Protein AF-A0A9W6KLF6-F1 (afdb_monomer_lite)

Radius of gyration: 20.5 Å; chains: 1; bounding box: 53×33×62 Å

Sequence (244 aa):
MRILLMVYGVYAAAAALLLLHVGGVVAVAGTCGTVAAACCFWTGRRTTIAVHAAMIPAQFVFSIPSDVPLVGLALSAAIVVAARPAFPRLRPRIRKLVVTAHVGLSVGWLGLATAMTVLAATALVTSDASLRPPVYRMMHVFDLVVVVPSVVLALLTGVVLALCTPWGLVRHWWVLTKFVLSLAIPAVAGFQHLWISALIERAAEAPGELGVRLLVCFVAYDVTLWTATALSVFKPGGRTPWAR

Structure (mmCIF, N/CA/C/O backbone):
data_AF-A0A9W6KLF6-F1
#
_entry.id   AF-A0A9W6KLF6-F1
#
loop_
_atom_site.group_PDB
_atom_site.id
_atom_site.type_symbol
_atom_site.label_atom_id
_atom_site.label_alt_id
_atom_site.label_comp_id
_atom_site.label_asym_id
_atom_site.label_entity_id
_atom_site.label_seq_id
_atom_site.pdbx_PDB_ins_code
_atom_site.Cartn_x
_atom_site.Cartn_y
_atom_site.Cartn_z
_atom_site.occupancy
_atom_site.B_iso_or_equiv
_atom_site.auth_seq_id
_atom_site.auth_comp_id
_atom_site.auth_asym_id
_atom_site.auth_atom_id
_atom_site.pdbx_PDB_model_num
ATOM 1 N N . MET A 1 1 ? 5.106 -13.629 29.925 1.00 37.72 1 MET A N 1
ATOM 2 C CA . MET A 1 1 ? 6.561 -13.694 30.186 1.00 37.72 1 MET A CA 1
ATOM 3 C C . MET A 1 1 ? 7.299 -14.575 29.172 1.00 37.72 1 MET A C 1
ATOM 5 O O . MET A 1 1 ? 8.132 -14.039 28.463 1.00 37.72 1 MET A O 1
ATOM 9 N N . ARG A 1 2 ? 6.944 -15.862 28.992 1.00 31.16 2 ARG A N 1
ATOM 10 C CA . ARG A 1 2 ? 7.594 -16.764 28.004 1.00 31.16 2 ARG A CA 1
ATOM 11 C C . ARG A 1 2 ? 7.557 -16.291 26.537 1.00 31.16 2 ARG A C 1
ATOM 13 O O . ARG A 1 2 ? 8.572 -16.363 25.865 1.00 31.16 2 ARG A O 1
ATOM 20 N N . ILE A 1 3 ? 6.427 -15.756 26.064 1.00 35.84 3 ILE A N 1
ATOM 21 C CA . ILE A 1 3 ? 6.293 -15.254 24.677 1.00 35.84 3 ILE A CA 1
ATOM 22 C C . ILE A 1 3 ? 7.153 -14.003 24.445 1.00 35.84 3 ILE A C 1
ATOM 24 O O . ILE A 1 3 ? 7.789 -13.879 23.409 1.00 35.84 3 ILE A O 1
ATOM 28 N N . LEU A 1 4 ? 7.225 -13.103 25.432 1.00 37.56 4 LEU A N 1
ATOM 29 C CA . LEU A 1 4 ? 8.074 -11.910 25.365 1.00 37.56 4 LEU A CA 1
ATOM 30 C C . LEU A 1 4 ? 9.555 -12.303 25.338 1.00 37.56 4 LEU A C 1
ATOM 32 O O . LEU A 1 4 ? 10.290 -11.787 24.513 1.00 37.56 4 LEU A O 1
ATOM 36 N N . LEU A 1 5 ? 9.977 -13.269 26.157 1.00 40.56 5 LEU A N 1
ATOM 37 C CA . LEU A 1 5 ? 11.350 -13.784 26.138 1.00 40.56 5 LEU A CA 1
ATOM 38 C C . LEU A 1 5 ? 11.717 -14.447 24.801 1.00 40.56 5 LEU A C 1
ATOM 40 O O . LEU A 1 5 ? 12.826 -14.249 24.322 1.00 40.56 5 LEU A O 1
ATOM 44 N N . MET A 1 6 ? 10.788 -15.170 24.164 1.00 40.91 6 MET A N 1
ATOM 45 C CA . MET A 1 6 ? 10.996 -15.695 22.808 1.00 40.91 6 MET A CA 1
ATOM 46 C C . MET A 1 6 ? 11.115 -14.573 21.772 1.00 40.91 6 MET A C 1
ATOM 48 O O . MET A 1 6 ? 12.027 -14.591 20.957 1.00 40.91 6 MET A O 1
ATOM 52 N N . VAL A 1 7 ? 10.231 -13.577 21.820 1.00 43.97 7 VAL A N 1
ATOM 53 C CA . VAL A 1 7 ? 10.213 -12.458 20.866 1.00 43.97 7 VAL A CA 1
ATOM 54 C C . VAL A 1 7 ? 11.453 -11.574 21.013 1.00 43.97 7 VAL A C 1
ATOM 56 O O . VAL A 1 7 ? 12.120 -11.294 20.022 1.00 43.97 7 VAL A O 1
ATOM 59 N N . TYR A 1 8 ? 11.817 -11.184 22.235 1.00 48.12 8 TYR A N 1
ATOM 60 C CA . TYR A 1 8 ? 13.044 -10.429 22.499 1.00 48.12 8 TYR A CA 1
ATOM 61 C C . TYR A 1 8 ? 14.298 -11.264 22.251 1.00 48.12 8 TYR A C 1
ATOM 63 O O . TYR A 1 8 ? 15.293 -10.710 21.806 1.00 48.12 8 TYR A O 1
ATOM 71 N N . GLY A 1 9 ? 14.244 -12.584 22.449 1.00 45.16 9 GLY A N 1
ATOM 72 C CA . GLY A 1 9 ? 15.304 -13.502 22.037 1.00 45.16 9 GLY A CA 1
ATOM 73 C C . GLY A 1 9 ? 15.506 -13.516 20.520 1.00 45.16 9 GLY A C 1
ATOM 74 O O . GLY A 1 9 ? 16.641 -13.485 20.062 1.00 45.16 9 GLY A O 1
ATOM 75 N N . VAL A 1 10 ? 14.424 -13.470 19.736 1.00 48.28 10 VAL A N 1
ATOM 76 C CA . VAL A 1 10 ? 14.485 -13.376 18.266 1.00 48.28 10 VAL A CA 1
ATOM 77 C C . VAL A 1 10 ? 14.984 -12.003 17.812 1.00 48.28 10 VAL A C 1
ATOM 79 O O . VAL A 1 10 ? 15.822 -11.939 16.920 1.00 48.28 10 VAL A O 1
ATOM 82 N N . TYR A 1 11 ? 14.547 -10.908 18.442 1.00 45.06 11 TYR A N 1
ATOM 83 C CA . TYR A 1 11 ? 15.072 -9.567 18.148 1.00 45.06 11 TYR A CA 1
ATOM 84 C C . TYR A 1 11 ? 16.539 -9.408 18.553 1.00 45.06 11 TYR A C 1
ATOM 86 O O . TYR A 1 11 ? 17.298 -8.789 17.816 1.00 45.06 11 TYR A O 1
ATOM 94 N N . ALA A 1 12 ? 16.953 -9.981 19.684 1.00 46.34 12 ALA A N 1
ATOM 95 C CA . ALA A 1 12 ? 18.343 -9.991 20.124 1.00 46.34 12 ALA A CA 1
ATOM 96 C C . ALA A 1 12 ? 19.209 -10.866 19.213 1.00 46.34 12 ALA A C 1
ATOM 98 O O . ALA A 1 12 ? 20.310 -10.458 18.872 1.00 46.34 12 ALA A O 1
ATOM 99 N N . ALA A 1 13 ? 18.705 -12.014 18.748 1.00 46.28 13 ALA A N 1
ATOM 100 C CA . ALA A 1 13 ? 19.393 -12.853 17.770 1.00 46.28 13 ALA A CA 1
ATOM 101 C C . ALA A 1 13 ? 19.504 -12.163 16.401 1.00 46.28 13 ALA A C 1
ATOM 103 O O . ALA A 1 13 ? 20.571 -12.178 15.797 1.00 46.28 13 ALA A O 1
ATOM 104 N N . ALA A 1 14 ? 18.440 -11.503 15.934 1.00 46.72 14 ALA A N 1
ATOM 105 C CA . ALA A 1 14 ? 18.445 -10.741 14.688 1.00 46.72 14 ALA A CA 1
ATOM 106 C C . ALA A 1 14 ? 19.369 -9.515 14.770 1.00 46.72 14 ALA A C 1
ATOM 108 O O . ALA A 1 14 ? 20.130 -9.272 13.842 1.00 46.72 14 ALA A O 1
ATOM 109 N N . ALA A 1 15 ? 19.364 -8.784 15.890 1.00 44.91 15 ALA A N 1
ATOM 110 C CA . ALA A 1 15 ? 20.280 -7.672 16.141 1.00 44.91 15 ALA A CA 1
ATOM 111 C C . ALA A 1 15 ? 21.732 -8.146 16.306 1.00 44.91 15 ALA A C 1
ATOM 113 O O . ALA A 1 15 ? 22.636 -7.503 15.788 1.00 44.91 15 ALA A O 1
ATOM 114 N N . ALA A 1 16 ? 21.966 -9.288 16.961 1.00 45.50 16 ALA A N 1
ATOM 115 C CA . ALA A 1 16 ? 23.282 -9.912 17.062 1.00 45.50 16 ALA A CA 1
ATOM 116 C C . ALA A 1 16 ? 23.809 -10.338 15.686 1.00 45.50 16 ALA A C 1
ATOM 118 O O . ALA A 1 16 ? 24.966 -10.076 15.384 1.00 45.50 16 ALA A O 1
ATOM 119 N N . LEU A 1 17 ? 22.964 -10.918 14.828 1.00 48.09 17 LEU A N 1
ATOM 120 C CA . LEU A 1 17 ? 23.303 -11.257 13.439 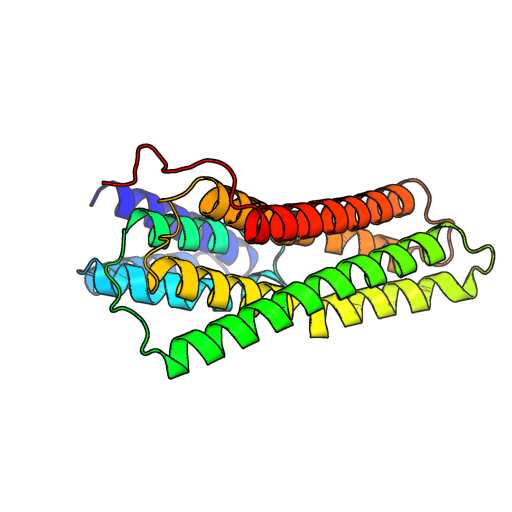1.00 48.09 17 LEU A CA 1
ATOM 121 C C . LEU A 1 17 ? 23.586 -10.008 12.589 1.00 48.09 17 LEU A C 1
ATOM 123 O O . LEU A 1 17 ? 24.539 -10.006 11.815 1.00 48.09 17 LEU A O 1
ATOM 127 N N . LEU A 1 18 ? 22.813 -8.934 12.779 1.00 44.62 18 LEU A N 1
ATOM 128 C CA . LEU A 1 18 ? 23.021 -7.643 12.114 1.00 44.62 18 LEU A CA 1
ATOM 129 C C . LEU A 1 18 ? 24.346 -6.989 12.540 1.00 44.62 18 LEU A C 1
ATOM 131 O O . LEU A 1 18 ? 25.071 -6.436 11.719 1.00 44.62 18 LEU A O 1
ATOM 135 N N . LEU A 1 19 ? 24.682 -7.079 13.829 1.00 43.31 19 LEU A N 1
ATOM 136 C CA . LEU A 1 19 ? 25.913 -6.532 14.397 1.00 43.31 19 LEU A CA 1
ATOM 137 C C . LEU A 1 19 ? 27.135 -7.377 14.038 1.00 43.31 19 LEU A C 1
ATOM 139 O O . LEU A 1 19 ? 28.183 -6.807 13.764 1.00 43.31 19 LEU A O 1
ATOM 143 N N . LEU A 1 20 ? 26.999 -8.702 13.924 1.00 48.62 20 LEU A N 1
ATOM 144 C CA . LEU A 1 20 ? 28.045 -9.580 13.385 1.00 48.62 20 LEU A CA 1
ATOM 145 C C . LEU A 1 20 ? 28.431 -9.221 11.938 1.00 48.62 20 LEU A C 1
ATOM 147 O O . LEU A 1 20 ? 29.556 -9.497 11.535 1.00 48.62 20 LEU A O 1
ATOM 151 N N . HIS A 1 21 ? 27.532 -8.583 11.180 1.00 50.19 21 HIS A N 1
ATOM 152 C CA . HIS A 1 21 ? 27.798 -8.097 9.823 1.00 50.19 21 HIS A CA 1
ATOM 153 C C . HIS A 1 21 ? 28.507 -6.728 9.775 1.00 50.19 21 HIS A C 1
ATOM 155 O O . HIS A 1 21 ? 29.074 -6.386 8.741 1.00 50.19 21 HIS A O 1
ATOM 161 N N . VAL A 1 22 ? 28.491 -5.940 10.864 1.00 51.09 22 VAL A N 1
ATOM 162 C CA . VAL A 1 22 ? 28.925 -4.522 10.858 1.00 51.09 22 VAL A CA 1
ATOM 163 C C . VAL A 1 22 ? 29.993 -4.188 11.919 1.00 51.09 22 VAL A C 1
ATOM 165 O O . VAL A 1 22 ? 30.711 -3.202 11.772 1.00 51.09 22 VAL A O 1
ATOM 168 N N . GLY A 1 23 ? 30.186 -4.990 12.971 1.00 40.97 23 GLY A N 1
ATOM 169 C CA . GLY A 1 23 ? 31.177 -4.692 14.011 1.00 40.97 23 GLY A CA 1
ATOM 170 C C . GLY A 1 23 ? 31.386 -5.828 15.012 1.00 40.97 23 GLY A C 1
ATOM 171 O O . GLY A 1 23 ? 30.436 -6.415 15.518 1.00 40.97 23 GLY A O 1
ATOM 172 N N . GLY A 1 24 ? 32.656 -6.131 15.297 1.00 41.41 24 GLY A N 1
ATOM 173 C CA . GLY A 1 24 ? 33.105 -7.309 16.044 1.00 41.41 24 GLY A CA 1
ATOM 174 C C . GLY A 1 24 ? 32.393 -7.604 17.374 1.00 41.41 24 GLY A C 1
ATOM 175 O O . GLY A 1 24 ? 31.826 -6.734 18.032 1.00 41.41 24 GLY A O 1
ATOM 176 N N . VAL A 1 25 ? 32.509 -8.875 17.776 1.00 41.25 25 VAL A N 1
ATOM 177 C CA . VAL A 1 25 ? 31.854 -9.624 18.877 1.00 41.25 25 VAL A CA 1
ATOM 178 C C . VAL A 1 25 ? 31.627 -8.857 20.200 1.00 41.25 25 VAL A C 1
ATOM 180 O O . VAL A 1 25 ? 30.692 -9.162 20.937 1.00 41.25 25 VAL A O 1
ATOM 183 N N . VAL A 1 26 ? 32.406 -7.813 20.491 1.00 42.19 26 VAL A N 1
ATOM 184 C CA . VAL A 1 26 ? 32.272 -6.962 21.688 1.00 42.19 26 VAL A CA 1
ATOM 185 C C . VAL A 1 26 ? 31.031 -6.044 21.635 1.00 42.19 26 VAL A C 1
ATOM 187 O O . VAL A 1 26 ? 30.418 -5.782 22.671 1.00 42.19 26 VAL A O 1
ATOM 190 N N . ALA A 1 27 ? 30.574 -5.625 20.446 1.00 39.66 27 ALA A N 1
ATOM 191 C CA . ALA A 1 27 ? 29.363 -4.805 20.276 1.00 39.66 27 ALA A CA 1
ATOM 192 C C . ALA A 1 27 ? 28.055 -5.598 20.498 1.00 39.66 27 ALA A C 1
ATOM 194 O O . ALA A 1 27 ? 27.035 -5.037 20.911 1.00 39.66 27 ALA A O 1
ATOM 195 N N . VAL A 1 28 ? 28.096 -6.917 20.280 1.00 39.75 28 VAL A N 1
ATOM 196 C CA . VAL A 1 28 ? 26.959 -7.843 20.430 1.00 39.75 28 VAL A CA 1
ATOM 197 C C . VAL A 1 28 ? 26.626 -8.090 21.906 1.00 39.75 28 VAL A C 1
ATOM 199 O O . VAL A 1 28 ? 25.455 -8.104 22.287 1.00 39.75 28 VAL A O 1
ATOM 202 N N . ALA A 1 29 ? 27.641 -8.211 22.767 1.00 41.09 29 ALA A N 1
ATOM 203 C CA . ALA A 1 29 ? 27.443 -8.382 24.208 1.00 41.09 29 ALA A CA 1
ATOM 204 C C . ALA A 1 29 ? 26.862 -7.114 24.871 1.00 41.09 29 ALA A C 1
ATOM 206 O O . ALA A 1 29 ? 25.983 -7.208 25.730 1.00 41.09 29 ALA A O 1
ATOM 207 N N . GLY A 1 30 ? 27.282 -5.924 24.420 1.00 37.88 30 GLY A N 1
ATOM 208 C CA . GLY A 1 30 ? 26.774 -4.638 24.917 1.00 37.88 30 GLY A CA 1
ATOM 209 C C . GLY A 1 30 ? 25.332 -4.328 24.489 1.00 37.88 30 GLY A C 1
ATOM 210 O O . GLY A 1 30 ? 24.548 -3.786 25.268 1.00 37.88 30 GLY A O 1
ATOM 211 N N . THR A 1 31 ? 24.935 -4.721 23.279 1.00 46.59 31 THR A N 1
ATOM 212 C CA . THR A 1 31 ? 23.563 -4.534 22.767 1.00 46.59 31 THR A CA 1
ATOM 213 C C . THR A 1 31 ? 22.584 -5.571 23.312 1.00 46.59 31 THR A C 1
ATOM 215 O O . THR A 1 31 ? 21.474 -5.214 23.700 1.00 46.59 31 THR A O 1
ATOM 218 N N . CYS A 1 32 ? 22.999 -6.832 23.472 1.00 40.06 32 CYS A N 1
ATOM 219 C CA . CYS A 1 32 ? 22.193 -7.830 24.184 1.00 40.06 32 CYS A CA 1
ATOM 220 C C . CYS A 1 32 ? 22.009 -7.453 25.665 1.00 40.06 32 CYS A C 1
ATOM 222 O O . CYS A 1 32 ? 20.908 -7.589 26.198 1.00 40.06 32 CYS A O 1
ATOM 224 N N . GLY A 1 33 ? 23.049 -6.907 26.308 1.00 42.53 33 GLY A N 1
ATOM 225 C CA . GLY A 1 33 ? 22.987 -6.392 27.679 1.00 42.53 33 GLY A CA 1
ATOM 226 C C . GLY A 1 33 ? 22.072 -5.173 27.837 1.00 42.53 33 GLY A C 1
ATOM 227 O O . GLY A 1 33 ? 21.284 -5.120 28.778 1.00 42.53 33 GLY A O 1
ATOM 228 N N . THR A 1 34 ? 22.102 -4.222 26.898 1.00 45.75 34 THR A N 1
ATOM 229 C CA . THR A 1 34 ? 21.233 -3.027 26.932 1.00 45.75 34 THR A CA 1
ATOM 230 C C . THR A 1 34 ? 19.782 -3.332 26.560 1.00 45.75 34 THR A C 1
ATOM 232 O O . THR A 1 34 ? 18.884 -2.763 27.173 1.00 45.75 34 THR A O 1
ATOM 235 N N . VAL A 1 35 ? 19.513 -4.276 25.649 1.00 48.03 35 VAL A N 1
ATOM 236 C CA . VAL A 1 35 ? 18.147 -4.747 25.348 1.00 48.03 35 VAL A CA 1
ATOM 237 C C . VAL A 1 35 ? 17.575 -5.563 26.513 1.00 48.03 35 VAL A C 1
ATOM 239 O O . VAL A 1 35 ? 16.419 -5.357 26.882 1.00 48.03 35 VAL A O 1
ATOM 242 N N . ALA A 1 36 ? 18.372 -6.428 27.153 1.00 42.53 36 ALA A N 1
ATOM 243 C CA . ALA A 1 36 ? 17.958 -7.164 28.352 1.00 42.53 36 ALA A CA 1
ATOM 244 C C . ALA A 1 36 ? 17.727 -6.233 29.559 1.00 42.53 36 ALA A C 1
ATOM 246 O O . ALA A 1 36 ? 16.743 -6.399 30.280 1.00 42.53 36 ALA A O 1
ATOM 247 N N . ALA A 1 37 ? 18.562 -5.203 29.738 1.00 44.34 37 ALA A N 1
ATOM 248 C CA . ALA A 1 37 ? 18.369 -4.175 30.762 1.00 44.34 37 ALA A CA 1
ATOM 249 C C . ALA A 1 37 ? 17.170 -3.252 30.456 1.00 44.34 37 ALA A C 1
ATOM 251 O O . ALA A 1 37 ? 16.425 -2.889 31.365 1.00 44.34 37 ALA A O 1
ATOM 252 N N . ALA A 1 38 ? 16.911 -2.927 29.184 1.00 48.47 38 ALA A N 1
ATOM 253 C CA . ALA A 1 38 ? 15.730 -2.168 28.763 1.00 48.47 38 ALA A CA 1
ATOM 254 C C . ALA A 1 38 ? 14.427 -2.975 28.922 1.00 48.47 38 ALA A C 1
ATOM 256 O O . ALA A 1 38 ? 13.386 -2.400 29.251 1.00 48.47 38 ALA A O 1
ATOM 257 N N . CYS A 1 39 ? 14.478 -4.306 28.777 1.00 47.19 39 CYS A N 1
ATOM 258 C CA . CYS A 1 39 ? 13.348 -5.194 29.071 1.00 47.19 39 CYS A CA 1
ATOM 259 C C . CYS A 1 39 ? 12.903 -5.107 30.542 1.00 47.19 39 CYS A C 1
ATOM 261 O O . CYS A 1 39 ? 11.709 -5.238 30.815 1.00 47.19 39 CYS A O 1
ATOM 263 N N . CYS A 1 40 ? 13.814 -4.815 31.479 1.00 44.12 40 CYS A N 1
ATOM 264 C CA . CYS A 1 40 ? 13.475 -4.593 32.890 1.00 44.12 40 CYS A CA 1
ATOM 265 C C . CYS A 1 40 ? 12.690 -3.288 33.137 1.00 44.12 40 CYS A C 1
ATOM 267 O O . CYS A 1 40 ? 11.960 -3.206 34.121 1.00 44.12 40 CYS A O 1
ATOM 269 N N . PHE A 1 41 ? 12.760 -2.302 32.233 1.00 44.88 41 PHE A N 1
ATOM 270 C CA . PHE A 1 41 ? 11.970 -1.059 32.304 1.00 44.88 41 PHE A CA 1
ATOM 271 C C . PHE A 1 41 ? 10.599 -1.156 31.614 1.00 44.88 41 PHE A C 1
ATOM 273 O O . PHE A 1 41 ? 9.755 -0.273 31.760 1.00 44.88 41 PHE A O 1
ATOM 280 N N . TRP A 1 42 ? 10.348 -2.229 30.863 1.00 50.09 42 TRP A N 1
ATOM 281 C CA . TRP A 1 42 ? 9.152 -2.403 30.034 1.00 50.09 42 TRP A CA 1
ATOM 282 C C . TRP A 1 42 ? 8.102 -3.303 30.677 1.00 50.09 42 TRP A C 1
ATOM 284 O O . TRP A 1 42 ? 7.538 -4.223 30.085 1.00 50.09 42 TRP A O 1
ATOM 294 N N . THR A 1 43 ? 7.795 -3.012 31.930 1.00 46.38 43 THR A N 1
ATOM 295 C CA . THR A 1 43 ? 6.805 -3.739 32.718 1.00 46.38 43 THR A CA 1
ATOM 296 C C . THR A 1 43 ? 5.418 -3.115 32.530 1.00 46.38 43 THR A C 1
ATOM 298 O O . THR A 1 43 ? 4.832 -2.535 33.437 1.00 46.38 43 THR A O 1
ATOM 301 N N . GLY A 1 44 ? 4.848 -3.210 31.320 1.00 56.97 44 GLY A N 1
ATOM 302 C CA . GLY A 1 44 ? 3.487 -2.717 31.089 1.00 56.97 44 GLY A CA 1
ATOM 303 C C . GLY A 1 44 ? 2.898 -2.996 29.707 1.00 56.97 44 GLY A C 1
ATOM 304 O O . GLY A 1 44 ? 3.433 -2.593 28.684 1.00 56.97 44 GLY A O 1
ATOM 305 N N . ARG A 1 45 ? 1.694 -3.586 29.659 1.00 62.09 45 ARG A N 1
ATOM 306 C CA . ARG A 1 45 ? 0.946 -3.805 28.401 1.00 62.09 45 ARG A CA 1
ATOM 307 C C . ARG A 1 45 ? 0.801 -2.519 27.572 1.00 62.09 45 ARG A C 1
ATOM 309 O O . ARG A 1 45 ? 0.861 -2.568 26.349 1.00 62.09 45 ARG A O 1
ATOM 316 N N . ARG A 1 46 ? 0.615 -1.368 28.231 1.00 58.34 46 ARG A N 1
ATOM 317 C CA . ARG A 1 46 ? 0.465 -0.055 27.578 1.00 58.34 46 ARG A CA 1
ATOM 318 C C . ARG A 1 46 ? 1.769 0.466 26.969 1.00 58.34 46 ARG A C 1
ATOM 320 O O . ARG A 1 46 ? 1.718 1.003 25.869 1.00 58.34 46 ARG A O 1
ATOM 327 N N . THR A 1 47 ? 2.906 0.290 27.641 1.00 57.53 47 THR A N 1
ATOM 328 C CA . THR A 1 47 ? 4.218 0.717 27.132 1.00 57.53 47 THR A CA 1
ATOM 329 C C . THR A 1 47 ? 4.652 -0.153 25.953 1.00 57.53 47 THR A C 1
ATOM 331 O O . THR A 1 47 ? 5.074 0.392 24.938 1.00 57.53 47 THR A O 1
ATOM 334 N N . THR A 1 48 ? 4.395 -1.467 26.001 1.00 64.88 48 THR A N 1
ATOM 335 C CA . THR A 1 48 ? 4.606 -2.371 24.856 1.00 64.88 48 THR A CA 1
ATOM 336 C C . THR A 1 48 ? 3.798 -1.958 23.627 1.00 64.88 48 THR A C 1
ATOM 338 O O . THR A 1 48 ? 4.341 -1.861 22.529 1.00 64.88 48 THR A O 1
ATOM 341 N N . ILE A 1 49 ? 2.503 -1.671 23.801 1.00 63.50 49 ILE A N 1
ATOM 342 C CA . ILE A 1 49 ? 1.640 -1.207 22.703 1.00 63.50 49 ILE A CA 1
ATOM 343 C C . ILE A 1 49 ? 2.152 0.116 22.133 1.00 63.50 49 ILE A C 1
ATOM 345 O O . ILE A 1 49 ? 2.265 0.241 20.918 1.00 63.50 49 ILE A O 1
ATOM 349 N N . ALA A 1 50 ? 2.429 1.096 22.997 1.00 62.59 50 ALA A N 1
ATOM 350 C CA . ALA A 1 50 ? 2.826 2.434 22.574 1.00 62.59 50 ALA A CA 1
ATOM 351 C C . ALA A 1 50 ? 4.119 2.403 21.761 1.00 62.59 50 ALA A C 1
ATOM 353 O O . ALA A 1 50 ? 4.207 3.047 20.718 1.00 62.59 50 ALA A O 1
ATOM 354 N N . VAL A 1 51 ? 5.097 1.613 22.197 1.00 63.53 51 VAL A N 1
ATOM 355 C CA . VAL A 1 51 ? 6.382 1.580 21.516 1.00 63.53 51 VAL A CA 1
ATOM 356 C C . VAL A 1 51 ? 6.313 0.772 20.233 1.00 63.53 51 VAL A C 1
ATOM 358 O O . VAL A 1 51 ? 6.804 1.262 19.229 1.00 63.53 51 VAL A O 1
ATOM 361 N N . HIS A 1 52 ? 5.675 -0.403 20.193 1.00 63.53 52 HIS A N 1
ATOM 362 C CA . HIS A 1 52 ? 5.546 -1.108 18.914 1.00 63.53 52 HIS A CA 1
ATOM 363 C C . HIS A 1 52 ? 4.685 -0.317 17.919 1.00 63.53 52 HIS A C 1
ATOM 365 O O . HIS A 1 52 ? 5.009 -0.290 16.738 1.00 63.53 52 HIS A O 1
ATOM 371 N N . ALA A 1 53 ? 3.665 0.417 18.379 1.00 65.19 53 ALA A N 1
ATOM 372 C CA . ALA A 1 53 ? 2.911 1.335 17.526 1.00 65.19 53 ALA A CA 1
ATOM 373 C C . ALA A 1 53 ? 3.778 2.486 16.979 1.00 65.19 53 ALA A C 1
ATOM 375 O O . ALA A 1 53 ? 3.629 2.852 15.816 1.00 65.19 53 ALA A O 1
ATOM 376 N N . ALA A 1 54 ? 4.695 3.027 17.787 1.00 61.81 54 ALA A N 1
ATOM 377 C CA . ALA A 1 54 ? 5.651 4.056 17.370 1.00 61.81 54 ALA A CA 1
ATOM 378 C C . ALA A 1 54 ? 6.810 3.501 16.521 1.00 61.81 54 ALA A C 1
ATOM 380 O O . ALA A 1 54 ? 7.345 4.204 15.666 1.00 61.81 54 ALA A O 1
ATOM 381 N N . MET A 1 55 ? 7.181 2.235 16.720 1.00 61.56 55 MET A N 1
ATOM 382 C CA . MET A 1 55 ? 8.230 1.558 15.965 1.00 61.56 55 MET A CA 1
ATOM 383 C C . MET A 1 55 ? 7.760 1.132 14.584 1.00 61.56 55 MET A C 1
ATOM 385 O O . MET A 1 55 ? 8.587 1.115 13.694 1.00 61.56 55 MET A O 1
ATOM 389 N N . ILE A 1 56 ? 6.476 0.837 14.367 1.00 60.69 56 ILE A N 1
ATOM 390 C CA . ILE A 1 56 ? 5.937 0.498 13.037 1.00 60.69 56 ILE A CA 1
ATOM 391 C C . ILE A 1 56 ? 6.370 1.522 11.959 1.00 60.69 56 ILE A C 1
ATOM 393 O O . ILE A 1 56 ? 7.012 1.123 10.991 1.00 60.69 56 ILE A O 1
ATOM 397 N N . PRO A 1 57 ? 6.133 2.839 12.104 1.00 53.09 57 PRO A N 1
ATOM 398 C CA . PRO A 1 57 ? 6.574 3.796 11.090 1.00 53.09 57 PRO A CA 1
ATOM 399 C C . PRO A 1 57 ? 8.092 3.982 11.043 1.00 53.09 57 PRO A C 1
ATOM 401 O O . PRO A 1 57 ? 8.647 4.140 9.961 1.00 53.09 57 PRO A O 1
ATOM 404 N N . ALA A 1 58 ? 8.775 3.920 12.189 1.00 55.12 58 ALA A N 1
ATOM 405 C CA . ALA A 1 58 ? 10.229 4.044 12.238 1.00 55.12 58 ALA A CA 1
ATOM 406 C C . ALA A 1 58 ? 10.928 2.856 11.550 1.00 55.12 58 ALA A C 1
ATOM 408 O O . ALA A 1 58 ? 11.838 3.047 10.753 1.00 55.12 58 ALA A O 1
ATOM 409 N N . GLN A 1 59 ? 10.468 1.631 11.803 1.00 60.94 59 GLN A N 1
ATOM 410 C CA . GLN A 1 59 ? 11.003 0.389 11.241 1.00 60.94 59 GLN A CA 1
ATOM 411 C C . GLN A 1 59 ? 10.839 0.329 9.727 1.00 60.94 59 GLN A C 1
ATOM 413 O O . GLN A 1 59 ? 11.705 -0.230 9.069 1.00 60.94 59 GLN A O 1
ATOM 418 N N . PHE A 1 60 ? 9.779 0.927 9.178 1.00 55.53 60 PHE A N 1
ATOM 419 C CA . PHE A 1 60 ? 9.633 1.047 7.731 1.00 55.53 60 PHE A CA 1
ATOM 420 C C . PHE A 1 60 ? 10.675 1.991 7.120 1.00 55.53 60 PHE A C 1
ATOM 422 O O . PHE A 1 60 ? 11.220 1.681 6.073 1.00 55.53 60 PHE A O 1
ATOM 429 N N . VAL A 1 61 ? 11.000 3.112 7.775 1.00 53.88 61 VAL A N 1
ATOM 430 C CA . VAL A 1 61 ? 12.053 4.033 7.300 1.00 53.88 61 VAL A CA 1
ATOM 431 C C . VAL A 1 61 ? 13.438 3.382 7.395 1.00 53.88 61 VAL A C 1
ATOM 433 O O . VAL A 1 61 ? 14.243 3.501 6.475 1.00 53.88 61 VAL A O 1
ATOM 436 N N . PHE A 1 62 ? 13.707 2.650 8.479 1.00 52.09 62 PHE A N 1
ATOM 437 C CA . PHE A 1 62 ? 14.989 1.972 8.695 1.00 52.09 62 PHE A CA 1
ATOM 438 C C . PHE A 1 62 ? 15.166 0.678 7.889 1.00 52.09 62 PHE A C 1
ATOM 440 O O . PHE A 1 62 ? 16.298 0.223 7.766 1.00 52.09 62 PHE A O 1
ATOM 447 N N . SER A 1 63 ? 14.100 0.092 7.331 1.00 54.12 63 SER A N 1
ATOM 448 C CA . SER A 1 63 ? 14.208 -1.101 6.479 1.00 54.12 63 SER A CA 1
ATOM 449 C C . SER A 1 63 ? 14.540 -0.791 5.019 1.00 54.12 63 SER A C 1
ATOM 451 O O . SER A 1 63 ? 14.872 -1.706 4.280 1.00 54.12 63 SER A O 1
ATOM 453 N N . ILE A 1 64 ? 14.430 0.471 4.584 1.00 49.94 64 ILE A N 1
ATOM 454 C CA . ILE A 1 64 ? 14.708 0.888 3.195 1.00 49.94 64 ILE A CA 1
ATOM 455 C C . ILE A 1 64 ? 16.175 0.636 2.800 1.00 49.94 64 ILE A C 1
ATOM 457 O O . ILE A 1 64 ? 16.401 0.191 1.678 1.00 49.94 64 ILE A O 1
ATOM 461 N N . PRO A 1 65 ? 17.177 0.873 3.674 1.00 46.09 65 PRO A N 1
ATOM 462 C CA . PRO A 1 65 ? 18.583 0.639 3.339 1.00 46.09 65 PRO A CA 1
ATOM 463 C C . PRO A 1 65 ? 19.084 -0.776 3.678 1.00 46.09 65 PRO A C 1
ATOM 465 O O . PRO A 1 65 ? 20.279 -1.028 3.543 1.00 46.09 65 PRO A O 1
ATOM 468 N N . SER A 1 66 ? 18.235 -1.671 4.198 1.00 50.91 66 SER A N 1
ATOM 469 C CA . SER A 1 66 ? 18.673 -2.973 4.724 1.00 50.91 66 SER A CA 1
ATOM 470 C C . SER A 1 66 ? 18.082 -4.135 3.929 1.00 50.91 66 SER A C 1
ATOM 472 O O . SER A 1 66 ? 16.872 -4.160 3.724 1.00 50.91 66 SER A 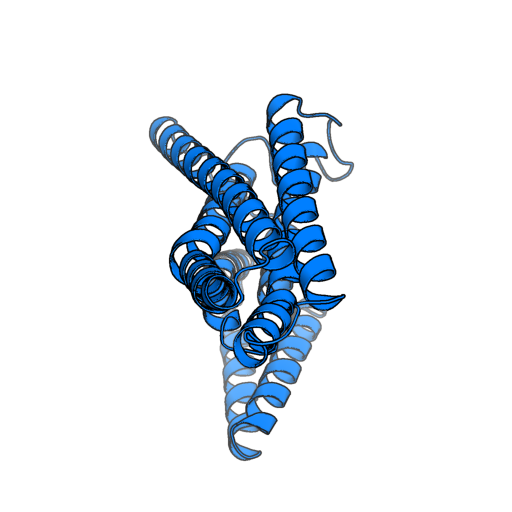O 1
ATOM 474 N N . ASP A 1 67 ? 18.881 -5.168 3.646 1.00 46.75 67 ASP A N 1
ATOM 475 C CA . ASP A 1 67 ? 18.422 -6.428 3.023 1.00 46.75 67 ASP A CA 1
ATOM 476 C C . ASP A 1 67 ? 17.479 -7.257 3.920 1.00 46.75 67 ASP A C 1
ATOM 478 O O . ASP A 1 67 ? 17.082 -8.375 3.584 1.00 46.75 67 ASP A O 1
ATOM 482 N N . VAL A 1 68 ? 17.134 -6.741 5.102 1.00 48.38 68 VAL A N 1
ATOM 483 C CA . VAL A 1 68 ? 16.233 -7.402 6.036 1.00 48.38 68 VAL A CA 1
ATOM 484 C C . VAL A 1 68 ? 14.802 -7.010 5.668 1.00 48.38 68 VAL A C 1
ATOM 486 O O . VAL A 1 68 ? 14.441 -5.838 5.805 1.00 48.38 68 VAL A O 1
ATOM 489 N N . PRO A 1 69 ? 13.949 -7.960 5.235 1.00 50.03 69 PRO A N 1
ATOM 490 C CA . PRO A 1 69 ? 12.564 -7.651 4.924 1.00 50.03 69 PRO A CA 1
ATOM 491 C C . PRO A 1 69 ? 11.863 -7.045 6.142 1.00 50.03 69 PRO A C 1
ATOM 493 O O . PRO A 1 69 ? 12.285 -7.232 7.287 1.00 50.03 69 PRO A O 1
ATOM 496 N N . LEU A 1 70 ? 10.734 -6.380 5.893 1.00 61.00 70 LEU A N 1
ATOM 497 C CA . LEU A 1 70 ? 9.805 -5.762 6.854 1.00 61.00 70 LEU A CA 1
ATOM 498 C C . LEU A 1 70 ? 9.256 -6.705 7.953 1.00 61.00 70 LEU A C 1
ATOM 500 O O . LEU A 1 70 ? 8.233 -6.428 8.570 1.00 61.00 70 LEU A O 1
ATOM 504 N N . VAL A 1 71 ? 9.919 -7.818 8.246 1.00 54.50 71 VAL A N 1
ATOM 505 C CA . VAL A 1 71 ? 9.690 -8.729 9.366 1.00 54.50 71 VAL A CA 1
ATOM 506 C C . VAL A 1 71 ? 9.597 -7.956 10.677 1.00 54.50 71 VAL A C 1
ATOM 508 O O . VAL A 1 71 ? 8.678 -8.203 11.448 1.00 54.50 71 VAL A O 1
ATOM 511 N N . GLY A 1 72 ? 10.467 -6.965 10.908 1.00 59.41 72 GLY A N 1
ATOM 512 C CA . GLY A 1 72 ? 10.387 -6.102 12.092 1.00 59.41 72 GLY A CA 1
ATOM 513 C C . GLY A 1 72 ? 9.052 -5.353 12.191 1.00 59.41 72 GLY A C 1
ATOM 514 O O . GLY A 1 72 ? 8.420 -5.374 13.248 1.00 59.41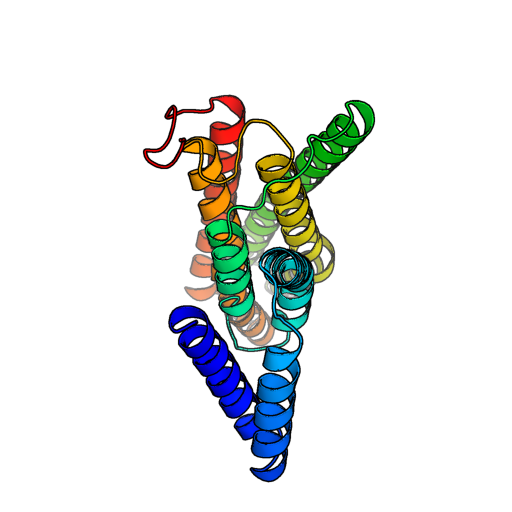 72 GLY A O 1
ATOM 515 N N . LEU A 1 73 ? 8.592 -4.781 11.071 1.00 64.75 73 LEU A N 1
ATOM 516 C CA . LEU A 1 73 ? 7.301 -4.099 10.938 1.00 64.75 73 LEU A CA 1
ATOM 517 C C . LEU A 1 73 ? 6.133 -5.067 11.153 1.00 64.75 73 LEU A C 1
ATOM 519 O O . LEU A 1 73 ? 5.231 -4.780 11.938 1.00 64.75 73 LEU A O 1
ATOM 523 N N . ALA A 1 74 ? 6.147 -6.212 10.468 1.00 60.19 74 ALA A N 1
ATOM 524 C CA . ALA A 1 74 ? 5.103 -7.226 10.548 1.00 60.19 74 ALA A CA 1
ATOM 525 C C . ALA A 1 74 ? 4.978 -7.786 11.970 1.00 60.19 74 ALA A C 1
ATOM 527 O O . ALA A 1 74 ? 3.868 -7.968 12.471 1.00 60.19 74 ALA A O 1
ATOM 528 N N . LEU A 1 75 ? 6.106 -7.996 12.651 1.00 63.56 75 LEU A N 1
ATOM 529 C CA . LEU A 1 75 ? 6.148 -8.522 14.009 1.00 63.56 75 LEU A CA 1
ATOM 530 C C . LEU A 1 75 ? 5.717 -7.459 15.033 1.00 63.56 75 LEU A C 1
ATOM 532 O O . LEU A 1 75 ? 4.895 -7.758 15.896 1.00 63.56 75 LEU A O 1
ATOM 536 N N . SER A 1 76 ? 6.136 -6.197 14.881 1.00 62.94 76 SER A N 1
ATOM 537 C CA . SER A 1 76 ? 5.615 -5.079 15.688 1.00 62.94 76 SER A CA 1
ATOM 538 C C . SER A 1 76 ? 4.112 -4.869 15.483 1.00 62.94 76 SER A C 1
ATOM 540 O O . SER A 1 76 ? 3.377 -4.689 16.455 1.00 62.94 76 SER A O 1
ATOM 542 N N . ALA A 1 77 ? 3.626 -4.949 14.242 1.00 63.81 77 ALA A N 1
ATOM 543 C CA . ALA A 1 77 ? 2.201 -4.890 13.931 1.00 63.81 77 ALA A CA 1
ATOM 544 C C . ALA A 1 77 ? 1.446 -6.053 14.586 1.00 63.81 77 ALA A C 1
ATOM 546 O O . ALA A 1 77 ? 0.450 -5.820 15.273 1.00 63.81 77 ALA A O 1
ATOM 547 N N . ALA A 1 78 ? 1.949 -7.285 14.461 1.00 64.62 78 ALA A N 1
ATOM 548 C CA . ALA A 1 78 ? 1.376 -8.465 15.101 1.00 64.62 78 ALA A CA 1
ATOM 549 C C . ALA A 1 78 ? 1.335 -8.333 16.632 1.00 64.62 78 ALA A C 1
ATOM 551 O O . ALA A 1 78 ? 0.326 -8.686 17.241 1.00 64.62 78 ALA A O 1
ATOM 552 N N . ILE A 1 79 ? 2.371 -7.761 17.256 1.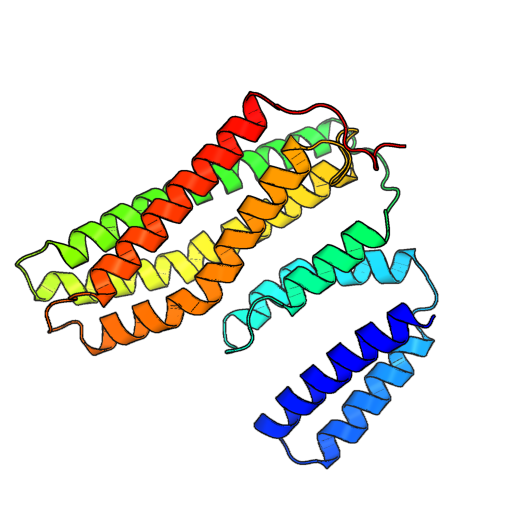00 66.50 79 ILE A N 1
ATOM 553 C CA . ILE A 1 79 ? 2.415 -7.498 18.703 1.00 66.50 79 ILE A CA 1
ATOM 554 C C . ILE A 1 79 ? 1.350 -6.476 19.108 1.00 66.50 79 ILE A C 1
ATOM 556 O O . ILE A 1 79 ? 0.606 -6.721 20.059 1.00 66.50 79 ILE A O 1
ATOM 560 N N . VAL A 1 80 ? 1.220 -5.359 18.384 1.00 65.19 80 VAL A N 1
ATOM 561 C CA . VAL A 1 80 ? 0.184 -4.345 18.658 1.00 65.19 80 VAL A CA 1
ATOM 562 C C . VAL A 1 80 ? -1.216 -4.940 18.502 1.00 65.19 80 VAL A C 1
ATOM 564 O O . VAL A 1 80 ? -2.072 -4.723 19.364 1.00 65.19 80 VAL A O 1
ATOM 567 N N . VAL A 1 81 ? -1.447 -5.731 17.448 1.00 63.78 81 VAL A N 1
ATOM 568 C CA . VAL A 1 81 ? -2.718 -6.433 17.213 1.00 63.78 81 VAL A CA 1
ATOM 569 C C . VAL A 1 81 ? -3.016 -7.405 18.359 1.00 63.78 81 VAL A C 1
ATOM 571 O O . VAL A 1 81 ? -4.101 -7.366 18.948 1.00 63.78 81 VAL A O 1
ATOM 574 N N . ALA A 1 82 ? -2.049 -8.256 18.711 1.00 67.69 82 ALA A N 1
ATOM 575 C CA . ALA A 1 82 ? -2.185 -9.273 19.750 1.00 67.69 82 ALA A CA 1
ATOM 576 C C . ALA A 1 82 ? -2.391 -8.661 21.143 1.00 67.69 82 ALA A C 1
ATOM 578 O O . ALA A 1 82 ? -3.119 -9.217 21.967 1.00 67.69 82 ALA A O 1
ATOM 579 N N . ALA A 1 83 ? -1.816 -7.485 21.399 1.00 65.19 83 ALA A N 1
ATOM 580 C CA . ALA A 1 83 ? -1.934 -6.789 22.673 1.00 65.19 83 ALA A CA 1
ATOM 581 C C . ALA A 1 83 ? -3.326 -6.175 22.922 1.00 65.19 83 ALA A C 1
ATOM 583 O O . ALA A 1 83 ? -3.590 -5.733 24.044 1.00 65.19 83 ALA A O 1
ATOM 584 N N . ARG A 1 84 ? -4.239 -6.182 21.935 1.00 64.81 84 ARG A N 1
ATOM 585 C CA . ARG A 1 84 ? -5.643 -5.717 22.023 1.00 64.81 84 ARG A CA 1
ATOM 586 C C . ARG A 1 84 ? -5.818 -4.388 22.775 1.00 64.81 84 ARG A C 1
ATOM 588 O O . ARG A 1 84 ? -6.449 -4.366 23.836 1.00 64.81 84 ARG A O 1
ATOM 595 N N . PRO A 1 85 ? -5.244 -3.282 22.296 1.00 65.25 85 PRO A N 1
ATOM 596 C CA . PRO A 1 85 ? -5.308 -2.024 23.023 1.00 65.25 85 PRO A CA 1
ATOM 597 C C . PRO A 1 85 ? -6.755 -1.525 23.133 1.00 65.25 85 PRO A C 1
ATOM 599 O O . PRO A 1 85 ? -7.506 -1.580 22.160 1.00 65.25 85 PRO A O 1
ATOM 602 N N . ALA A 1 86 ? -7.136 -0.987 24.290 1.00 65.62 86 ALA A N 1
ATOM 603 C CA . ALA A 1 86 ? -8.374 -0.224 24.418 1.00 65.62 86 ALA A CA 1
ATOM 604 C C . ALA A 1 86 ? -8.045 1.261 24.221 1.00 65.62 86 ALA A C 1
ATOM 606 O O . ALA A 1 86 ? -7.527 1.900 25.137 1.00 65.62 86 ALA A O 1
ATOM 607 N N . PHE A 1 87 ? -8.304 1.795 23.025 1.00 69.38 87 PHE A N 1
ATOM 608 C CA . PHE A 1 87 ? -8.135 3.222 22.753 1.00 69.38 87 PHE A CA 1
ATOM 609 C C . PHE A 1 87 ? -9.448 3.986 22.945 1.00 69.38 87 PHE A C 1
ATOM 611 O O . PHE A 1 87 ? -10.522 3.475 22.609 1.00 69.38 87 PHE A O 1
ATOM 618 N N . PRO A 1 88 ? -9.388 5.227 23.457 1.00 76.50 88 PRO A N 1
ATOM 619 C CA . PRO A 1 88 ? -10.549 6.101 23.476 1.00 76.50 88 PRO A CA 1
ATOM 620 C C . PRO A 1 88 ? -11.018 6.390 22.045 1.00 76.50 88 PRO A C 1
ATOM 622 O O . PRO A 1 88 ? -10.223 6.514 21.111 1.00 76.50 88 PRO A O 1
ATOM 625 N N . ARG A 1 89 ? -12.336 6.518 21.864 1.00 85.06 89 ARG A N 1
ATOM 626 C CA . ARG A 1 89 ? -12.911 6.858 20.557 1.00 85.06 89 ARG A CA 1
ATOM 627 C C . ARG A 1 89 ? -12.484 8.268 20.148 1.00 85.06 89 ARG A C 1
ATOM 629 O O . ARG A 1 89 ? -12.540 9.193 20.957 1.00 85.06 89 ARG A O 1
ATOM 636 N N . LEU A 1 90 ? -12.121 8.450 18.877 1.00 84.69 90 LEU A N 1
ATOM 637 C CA . LEU A 1 90 ? -11.768 9.776 18.359 1.00 84.69 90 LEU A CA 1
ATOM 638 C C . LEU A 1 90 ? -12.949 10.749 18.463 1.00 84.69 90 LEU A C 1
ATOM 640 O O . LEU A 1 90 ? -14.084 10.418 18.097 1.00 84.69 90 LEU A O 1
ATOM 644 N N . ARG A 1 91 ? -12.655 11.991 18.871 1.00 90.00 91 ARG A N 1
ATOM 645 C CA . ARG A 1 91 ? -13.606 13.112 18.788 1.00 90.00 91 ARG A CA 1
ATOM 646 C C . ARG A 1 91 ? -14.069 13.284 17.331 1.00 90.00 91 ARG A C 1
ATOM 648 O O . ARG A 1 91 ? -13.253 13.105 16.424 1.00 90.00 91 ARG A O 1
ATOM 655 N N . PRO A 1 92 ? -15.322 13.699 17.067 1.00 90.81 92 PRO A N 1
ATOM 656 C CA . PRO A 1 92 ? -15.865 13.756 15.707 1.00 90.81 92 PRO A CA 1
ATOM 657 C C . PRO A 1 92 ? -15.017 14.548 14.698 1.00 90.81 92 PRO A C 1
ATOM 659 O O . PRO A 1 92 ? -14.850 14.093 13.570 1.00 90.81 92 PRO A O 1
ATOM 662 N N . ARG A 1 93 ? -14.446 15.696 15.099 1.00 91.56 93 ARG A N 1
ATOM 663 C CA . ARG A 1 93 ? -13.583 16.522 14.231 1.00 91.56 93 ARG A CA 1
ATOM 664 C C . ARG A 1 93 ? -12.277 15.812 13.864 1.00 91.56 93 ARG A C 1
ATOM 666 O O . ARG A 1 93 ? -11.937 15.738 12.690 1.00 91.56 93 ARG A O 1
ATOM 673 N N . ILE A 1 94 ? -11.601 15.224 14.852 1.00 89.75 94 ILE A N 1
ATOM 674 C CA . ILE A 1 94 ? -10.357 14.471 14.638 1.00 89.75 94 ILE A CA 1
ATOM 675 C C . ILE A 1 94 ? -10.622 13.230 13.790 1.00 89.75 94 ILE A C 1
ATOM 677 O O . ILE A 1 94 ? -9.874 12.950 12.864 1.00 89.75 94 ILE A O 1
ATOM 681 N N . ARG A 1 95 ? -11.730 12.520 14.038 1.00 90.44 95 ARG A N 1
ATOM 682 C CA . ARG A 1 95 ? -12.124 11.374 13.213 1.00 90.44 95 ARG A CA 1
ATOM 683 C C . ARG A 1 95 ? -12.271 11.765 11.744 1.00 90.44 95 ARG A C 1
ATOM 685 O O . ARG A 1 95 ? -11.764 11.045 10.897 1.00 90.44 95 ARG A O 1
ATOM 692 N N . LYS A 1 96 ? -12.939 12.885 11.442 1.00 93.06 96 LYS A N 1
ATOM 693 C CA . LYS A 1 96 ? -13.070 13.377 10.061 1.00 93.06 96 LYS A CA 1
ATOM 694 C C . LYS A 1 96 ? -11.703 13.665 9.444 1.00 93.06 96 LYS A C 1
ATOM 696 O O . LYS A 1 96 ? -11.442 13.166 8.362 1.00 93.06 96 LYS A O 1
ATOM 701 N N . LEU A 1 97 ? -10.823 14.368 10.160 1.00 92.62 97 LEU A N 1
ATOM 702 C CA . LEU A 1 97 ? -9.468 14.665 9.687 1.00 92.62 97 LEU A CA 1
ATOM 703 C C . LEU A 1 97 ? -8.672 13.392 9.363 1.00 92.62 97 LEU A C 1
ATOM 705 O O . LEU A 1 97 ? -8.117 13.279 8.276 1.00 92.62 97 LEU A O 1
ATOM 709 N N . VAL A 1 98 ? -8.657 12.415 10.276 1.00 89.94 98 VAL A N 1
ATOM 710 C CA . VAL A 1 98 ? -7.930 11.151 10.075 1.00 89.94 98 VAL A CA 1
ATOM 711 C C . VAL A 1 98 ? -8.541 10.339 8.931 1.00 89.94 98 VAL A C 1
ATOM 713 O O . VAL A 1 98 ? -7.800 9.754 8.152 1.00 89.94 98 VAL A O 1
ATOM 716 N N . VAL A 1 99 ? -9.873 10.321 8.789 1.00 93.56 99 VAL A N 1
ATOM 717 C CA . VAL A 1 99 ? -10.539 9.676 7.644 1.00 93.56 99 VAL A CA 1
ATOM 718 C C . VAL A 1 99 ? -10.150 10.357 6.334 1.00 93.56 99 VAL A C 1
ATOM 720 O O . VAL A 1 99 ? -9.783 9.661 5.396 1.00 93.56 99 VAL A O 1
ATOM 723 N N . THR A 1 100 ? -10.182 11.689 6.265 1.00 94.31 100 THR A N 1
ATOM 724 C CA . THR A 1 100 ? -9.785 12.436 5.065 1.00 94.31 100 THR A CA 1
ATOM 725 C C . THR A 1 100 ? -8.329 12.164 4.701 1.00 94.31 100 THR A C 1
ATOM 727 O O . THR A 1 100 ? -8.049 11.852 3.548 1.00 94.31 100 THR A O 1
ATOM 730 N N . ALA A 1 101 ? -7.420 12.210 5.680 1.00 92.31 101 ALA A N 1
ATOM 731 C CA . ALA A 1 101 ? -6.016 11.879 5.466 1.00 92.31 101 ALA A CA 1
ATOM 732 C C . ALA A 1 101 ? -5.854 10.436 4.965 1.00 92.31 101 ALA A C 1
ATOM 734 O O . ALA A 1 101 ? -5.214 10.217 3.944 1.00 92.31 101 ALA A O 1
ATOM 735 N N . HIS A 1 102 ? -6.491 9.461 5.624 1.00 93.44 102 HIS A N 1
ATOM 736 C CA . HIS A 1 102 ? -6.430 8.053 5.228 1.00 93.44 102 HIS A CA 1
ATOM 737 C C . HIS A 1 102 ? -6.915 7.831 3.795 1.00 93.44 102 HIS A C 1
ATOM 739 O O . HIS A 1 102 ? -6.258 7.133 3.028 1.00 93.44 102 HIS A O 1
ATOM 745 N N . VAL A 1 103 ? -8.046 8.439 3.423 1.00 95.44 103 VAL A N 1
ATOM 746 C CA . VAL A 1 103 ? -8.600 8.337 2.068 1.00 95.44 103 VAL A CA 1
ATOM 747 C C . VAL A 1 103 ? -7.660 8.984 1.055 1.00 95.44 103 VAL A C 1
ATOM 749 O O . VAL A 1 103 ? -7.319 8.332 0.076 1.00 95.44 103 VAL A O 1
ATOM 752 N N . GLY A 1 104 ? -7.192 10.212 1.300 1.00 94.44 104 GLY A N 1
ATOM 753 C CA . GLY A 1 104 ? -6.279 10.908 0.389 1.00 94.44 104 GLY A CA 1
ATOM 754 C C . GLY A 1 104 ? -4.975 10.141 0.160 1.00 94.44 104 GLY A C 1
ATOM 755 O O . GLY A 1 104 ? -4.564 9.958 -0.981 1.00 94.44 104 GLY A O 1
ATOM 756 N N . LEU A 1 105 ? -4.375 9.614 1.230 1.00 91.50 105 LEU A N 1
ATOM 757 C CA . LEU A 1 105 ? -3.155 8.805 1.162 1.00 91.50 105 LEU A CA 1
ATOM 758 C C . LEU A 1 105 ? -3.384 7.467 0.450 1.00 91.50 105 LEU A C 1
ATOM 760 O O . LEU A 1 105 ? -2.547 7.046 -0.340 1.00 91.50 105 LEU A O 1
ATOM 764 N N . SER A 1 106 ? -4.523 6.811 0.692 1.00 92.75 106 SER A N 1
ATOM 765 C CA . SER A 1 106 ? -4.852 5.531 0.046 1.00 92.75 106 SER A CA 1
ATOM 766 C C . SER A 1 106 ? -5.134 5.700 -1.448 1.00 92.75 106 SER A C 1
ATOM 768 O O . SER A 1 106 ? -4.670 4.899 -2.252 1.00 92.75 106 SER A O 1
ATOM 770 N N . VAL A 1 107 ? -5.862 6.755 -1.829 1.00 94.75 107 VAL A N 1
ATOM 771 C CA . VAL A 1 107 ? -6.128 7.087 -3.238 1.00 94.75 107 VAL A CA 1
ATOM 772 C C . VAL A 1 107 ? -4.842 7.517 -3.939 1.00 94.75 107 VAL A C 1
ATOM 774 O O . VAL A 1 107 ? -4.590 7.077 -5.055 1.00 94.75 107 VAL A O 1
ATOM 777 N N . GLY A 1 108 ? -4.000 8.318 -3.278 1.00 93.00 108 GLY A N 1
ATOM 778 C CA . GLY A 1 108 ? -2.680 8.679 -3.792 1.00 93.00 108 GLY A CA 1
ATOM 779 C C . GLY A 1 108 ? -1.806 7.449 -4.033 1.00 93.00 108 GLY A C 1
ATOM 780 O O . GLY A 1 108 ? -1.200 7.326 -5.093 1.00 93.00 108 GLY A O 1
ATOM 781 N N . TRP A 1 109 ? -1.807 6.493 -3.102 1.00 94.38 109 TRP A N 1
ATOM 782 C CA . TRP A 1 109 ? -1.070 5.241 -3.260 1.00 94.38 109 TRP A CA 1
ATOM 783 C C . TRP A 1 109 ? -1.594 4.388 -4.424 1.00 94.38 109 TRP A C 1
ATOM 785 O O . TRP A 1 109 ? -0.791 3.900 -5.216 1.00 94.38 109 TRP A O 1
ATOM 795 N N . LEU A 1 110 ? -2.916 4.269 -4.588 1.00 95.44 110 LEU A N 1
ATOM 796 C CA . LEU A 1 110 ? -3.516 3.607 -5.753 1.00 95.44 110 LEU A CA 1
ATOM 797 C C . LEU A 1 110 ? -3.110 4.291 -7.067 1.00 95.44 110 LEU A C 1
ATOM 799 O O . LEU A 1 110 ? -2.680 3.619 -7.996 1.00 95.44 110 LEU A O 1
ATOM 803 N N . GLY A 1 111 ? -3.173 5.623 -7.131 1.00 96.19 111 GLY A N 1
ATOM 804 C CA . GLY A 1 111 ? -2.749 6.375 -8.315 1.00 96.19 111 GLY A CA 1
ATOM 805 C C . GLY A 1 111 ? -1.266 6.186 -8.647 1.00 96.19 111 GLY A C 1
ATOM 806 O O . GLY A 1 111 ? -0.909 6.062 -9.817 1.00 96.19 111 GLY A O 1
ATOM 807 N N . LEU A 1 112 ? -0.402 6.111 -7.630 1.00 94.25 112 LEU A N 1
ATOM 808 C CA . LEU A 1 112 ? 1.022 5.828 -7.817 1.00 94.25 112 LEU A CA 1
ATOM 809 C C . LEU A 1 112 ? 1.268 4.400 -8.298 1.00 94.25 112 LEU A C 1
ATOM 811 O O . LEU A 1 112 ? 2.108 4.217 -9.170 1.00 94.25 112 LEU A O 1
ATOM 815 N N . ALA A 1 113 ? 0.544 3.405 -7.776 1.00 95.19 113 ALA A N 1
ATOM 816 C CA . ALA A 1 113 ? 0.633 2.034 -8.279 1.00 95.19 113 ALA A CA 1
ATOM 817 C C . ALA A 1 113 ? 0.305 1.992 -9.780 1.00 95.19 113 ALA A C 1
ATOM 819 O O . ALA A 1 113 ? 1.111 1.493 -10.562 1.00 95.19 113 ALA A O 1
ATOM 820 N N . THR A 1 114 ? -0.772 2.664 -10.193 1.00 97.25 114 THR A N 1
ATOM 821 C CA . THR A 1 114 ? -1.167 2.755 -11.604 1.00 97.25 114 THR A CA 1
ATOM 822 C C . THR A 1 114 ? -0.125 3.495 -12.449 1.00 97.25 114 THR A C 1
ATOM 824 O O . THR A 1 114 ? 0.222 3.044 -13.541 1.00 97.25 114 THR A O 1
ATOM 827 N N . ALA A 1 115 ? 0.432 4.604 -11.953 1.00 96.38 115 ALA A N 1
ATOM 828 C CA . ALA A 1 115 ? 1.500 5.326 -12.648 1.00 96.38 115 ALA A CA 1
ATOM 829 C C . ALA A 1 115 ? 2.762 4.461 -12.816 1.00 96.38 115 ALA A C 1
ATOM 831 O O . ALA A 1 115 ? 3.358 4.431 -13.892 1.00 96.38 115 ALA A O 1
ATOM 832 N N . MET A 1 116 ? 3.144 3.712 -11.780 1.00 94.56 116 MET A N 1
ATOM 833 C CA . MET A 1 116 ? 4.291 2.803 -11.813 1.00 94.56 116 MET A CA 1
ATOM 834 C C . MET A 1 116 ? 4.052 1.618 -12.757 1.00 94.56 116 MET A C 1
ATOM 836 O O . MET A 1 116 ? 4.973 1.240 -13.480 1.00 94.56 116 MET A O 1
ATOM 840 N N . THR A 1 117 ? 2.823 1.096 -12.839 1.00 96.44 117 THR A N 1
ATOM 841 C CA . THR A 1 117 ? 2.415 0.105 -13.850 1.00 96.44 117 THR A CA 1
ATOM 842 C C . THR A 1 117 ? 2.625 0.643 -15.265 1.00 96.44 117 THR A C 1
ATOM 844 O O . THR A 1 117 ? 3.210 -0.042 -16.105 1.00 96.44 117 THR A O 1
ATOM 847 N N . VAL A 1 118 ? 2.212 1.888 -15.533 1.00 97.19 118 VAL A N 1
ATOM 848 C CA . VAL A 1 118 ? 2.408 2.535 -16.842 1.00 97.19 118 VAL A CA 1
ATOM 849 C C . VAL A 1 118 ? 3.893 2.719 -17.158 1.00 97.19 118 VAL A C 1
ATOM 851 O O . VAL A 1 118 ? 4.315 2.423 -18.277 1.00 97.19 118 VAL A O 1
ATOM 854 N N . LEU A 1 119 ? 4.707 3.157 -16.194 1.00 95.00 119 LEU A N 1
ATOM 855 C CA . LEU A 1 119 ? 6.155 3.300 -16.379 1.00 95.00 119 LEU A CA 1
ATOM 856 C C . LEU A 1 119 ? 6.828 1.946 -16.651 1.00 95.00 119 LEU A C 1
ATOM 858 O O . LEU A 1 119 ? 7.606 1.834 -17.599 1.00 95.00 119 LEU A O 1
ATOM 862 N N . ALA A 1 120 ? 6.479 0.903 -15.891 1.00 93.75 120 ALA A N 1
ATOM 863 C CA . ALA A 1 120 ? 6.991 -0.451 -16.095 1.00 93.75 120 ALA A CA 1
ATOM 864 C C . ALA A 1 120 ? 6.617 -0.999 -17.480 1.00 93.75 120 ALA A C 1
ATOM 866 O O . ALA A 1 120 ? 7.468 -1.543 -18.182 1.00 93.75 120 ALA A O 1
ATOM 867 N N . ALA A 1 121 ? 5.364 -0.807 -17.905 1.00 96.19 121 ALA A N 1
ATOM 868 C CA . ALA A 1 121 ? 4.907 -1.195 -19.234 1.00 96.19 121 ALA A CA 1
ATOM 869 C C . ALA A 1 121 ? 5.662 -0.427 -20.327 1.00 96.19 121 ALA A C 1
ATOM 871 O O . ALA A 1 121 ? 6.144 -1.034 -21.279 1.00 96.19 121 ALA A O 1
ATOM 872 N N . THR A 1 122 ? 5.831 0.887 -20.159 1.00 94.50 122 THR A N 1
ATOM 873 C CA . THR A 1 122 ? 6.553 1.748 -21.107 1.00 94.50 122 THR A CA 1
ATOM 874 C C . THR A 1 122 ? 7.999 1.288 -21.282 1.00 94.50 122 THR A C 1
ATOM 876 O O . THR A 1 122 ? 8.458 1.118 -22.410 1.00 94.50 122 THR A O 1
ATOM 879 N N . ALA A 1 123 ? 8.710 1.027 -20.181 1.00 91.88 123 ALA A N 1
ATOM 880 C CA . ALA A 1 123 ? 10.087 0.540 -20.227 1.00 91.88 123 ALA A CA 1
ATOM 881 C C . ALA A 1 123 ? 10.207 -0.865 -20.838 1.00 91.88 123 ALA A C 1
ATOM 883 O O . ALA A 1 123 ? 11.238 -1.181 -21.432 1.00 91.88 123 ALA A O 1
ATOM 884 N N . LEU A 1 124 ? 9.167 -1.696 -20.707 1.00 92.81 124 LEU A N 1
ATOM 885 C CA . LEU A 1 124 ? 9.124 -3.046 -21.263 1.00 92.81 124 LEU A CA 1
ATOM 886 C C . LEU A 1 124 ? 8.905 -3.055 -22.783 1.00 92.81 124 LEU A C 1
ATOM 888 O O . LEU A 1 124 ? 9.524 -3.865 -23.468 1.00 92.81 124 LEU A O 1
ATOM 892 N N . VAL A 1 125 ? 8.031 -2.186 -23.302 1.00 94.31 125 VAL A N 1
ATOM 893 C CA . VAL A 1 125 ? 7.595 -2.231 -24.713 1.00 94.31 125 VAL A CA 1
ATOM 894 C C . VAL A 1 125 ? 8.304 -1.230 -25.627 1.00 94.31 125 VAL A C 1
ATOM 896 O O . VAL A 1 125 ? 8.190 -1.344 -26.845 1.00 94.31 125 VAL A O 1
ATOM 899 N N . THR A 1 126 ? 9.017 -0.242 -25.078 1.00 92.31 126 THR A N 1
ATOM 900 C CA . THR A 1 126 ? 9.685 0.783 -25.894 1.00 92.31 126 THR A CA 1
ATOM 901 C C . THR A 1 126 ? 10.798 0.200 -26.771 1.00 92.31 126 THR A C 1
ATOM 903 O O . THR A 1 126 ? 11.671 -0.536 -26.304 1.00 92.31 126 THR A O 1
ATOM 906 N N . SER A 1 127 ? 10.809 0.586 -28.049 1.00 89.81 127 SER A N 1
ATOM 907 C CA . SER A 1 127 ? 11.905 0.307 -28.984 1.00 89.81 127 SER A CA 1
ATOM 908 C C . SER A 1 127 ? 13.071 1.293 -28.846 1.00 89.81 127 SER A C 1
ATOM 910 O O . SER A 1 127 ? 14.174 1.006 -29.307 1.00 89.81 127 SER A O 1
ATOM 912 N N . ASP A 1 128 ? 12.851 2.443 -28.201 1.00 90.00 128 ASP A N 1
ATOM 913 C CA . ASP A 1 128 ? 13.894 3.433 -27.939 1.00 90.00 128 ASP A CA 1
ATOM 914 C C . ASP A 1 128 ? 14.663 3.072 -26.660 1.00 90.00 128 ASP A C 1
ATOM 916 O O . ASP A 1 128 ? 14.171 3.222 -25.536 1.00 90.00 128 ASP A O 1
ATOM 920 N N . ALA A 1 129 ? 15.897 2.596 -26.838 1.00 85.25 129 ALA A N 1
ATOM 921 C CA . ALA A 1 129 ? 16.783 2.223 -25.741 1.00 85.25 129 ALA A CA 1
ATOM 922 C C . ALA A 1 129 ? 17.154 3.406 -24.832 1.00 85.25 129 ALA A C 1
ATOM 924 O O . ALA A 1 129 ? 17.436 3.198 -23.651 1.00 85.25 129 ALA A O 1
ATOM 925 N N . SER A 1 130 ? 17.120 4.640 -25.344 1.00 89.06 130 SER A N 1
ATOM 926 C CA . SER A 1 130 ? 17.465 5.836 -24.571 1.00 89.06 130 SER A CA 1
ATOM 927 C C . SER A 1 130 ? 16.397 6.204 -23.533 1.00 89.06 130 SER A C 1
ATOM 929 O O . SER A 1 130 ? 16.723 6.798 -22.504 1.00 89.06 130 SER A O 1
ATOM 931 N N . LEU A 1 131 ? 15.142 5.778 -23.738 1.00 90.50 131 LEU A N 1
ATOM 932 C CA . LEU A 1 131 ? 14.029 6.031 -22.814 1.00 90.50 131 LEU A CA 1
ATOM 933 C C . LEU A 1 131 ? 14.003 5.087 -21.602 1.00 90.50 131 LEU A C 1
ATOM 935 O O . LEU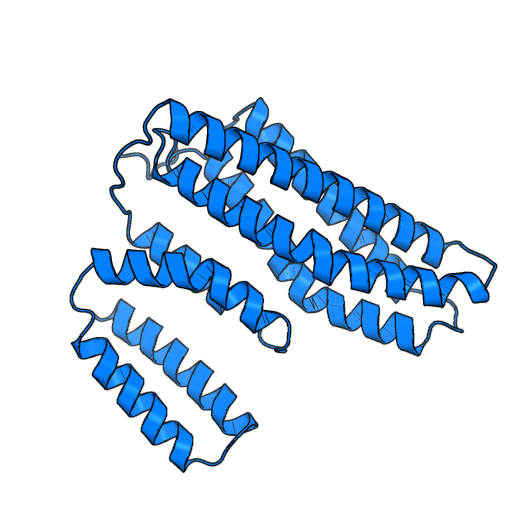 A 1 131 ? 13.429 5.439 -20.572 1.00 90.50 131 LEU A O 1
ATOM 939 N N . ARG A 1 132 ? 14.632 3.908 -21.669 1.00 89.88 132 ARG A N 1
ATOM 940 C CA . ARG A 1 132 ? 14.595 2.914 -20.576 1.00 89.88 132 ARG A CA 1
ATOM 941 C C . ARG A 1 132 ? 15.269 3.397 -19.277 1.00 89.88 132 ARG A C 1
ATOM 943 O O . ARG A 1 132 ? 14.597 3.401 -18.241 1.00 89.88 132 ARG A O 1
ATOM 950 N N . PRO A 1 133 ? 16.544 3.846 -19.281 1.00 88.19 133 PRO A N 1
ATOM 951 C CA . PRO A 1 133 ? 17.202 4.323 -18.063 1.00 88.19 133 PRO A CA 1
ATOM 952 C C . PRO A 1 133 ? 16.460 5.453 -17.320 1.00 88.19 133 PRO A C 1
ATOM 954 O O . PRO A 1 133 ? 16.299 5.338 -16.101 1.00 88.19 133 PRO A O 1
ATOM 957 N N . PRO A 1 134 ? 15.998 6.542 -17.975 1.00 90.75 134 PRO A N 1
ATOM 958 C CA . PRO A 1 134 ? 15.306 7.616 -17.266 1.00 90.75 134 PRO A CA 1
ATOM 959 C C . PRO A 1 134 ? 13.956 7.171 -16.694 1.00 90.75 134 PRO A C 1
ATOM 961 O O . PRO A 1 134 ? 13.601 7.622 -15.605 1.00 90.75 134 PRO A O 1
ATOM 964 N N . VAL A 1 135 ? 13.239 6.251 -17.352 1.00 91.81 135 VAL A N 1
ATOM 965 C CA . VAL A 1 135 ? 11.986 5.691 -16.819 1.00 91.81 135 VAL A CA 1
ATOM 966 C C . VAL A 1 135 ? 12.237 4.923 -15.520 1.00 91.81 135 VAL A C 1
ATOM 968 O O . VAL A 1 135 ? 11.595 5.224 -14.513 1.00 91.81 135 VAL A O 1
ATOM 971 N N . TYR A 1 136 ? 13.212 4.007 -15.483 1.00 89.62 136 TYR A N 1
ATOM 972 C CA . TYR A 1 136 ? 13.527 3.270 -14.251 1.00 89.62 136 TYR A CA 1
ATOM 973 C C . TYR A 1 136 ? 14.041 4.176 -13.125 1.00 89.62 136 TYR A C 1
ATOM 975 O O . TYR A 1 136 ? 13.684 3.976 -11.963 1.00 89.62 136 TYR A O 1
ATOM 983 N N . ARG A 1 137 ? 14.820 5.220 -13.447 1.00 87.62 137 ARG A N 1
ATOM 984 C CA . ARG A 1 137 ? 15.227 6.228 -12.450 1.00 87.62 137 ARG A CA 1
ATOM 985 C C . ARG A 1 137 ? 14.032 6.991 -11.891 1.00 87.62 137 ARG A C 1
ATOM 987 O O . ARG A 1 137 ? 13.965 7.202 -10.685 1.00 87.62 137 ARG A O 1
ATOM 994 N N . MET A 1 138 ? 13.083 7.380 -12.740 1.00 89.50 138 MET A N 1
ATOM 995 C CA . MET A 1 138 ? 11.872 8.068 -12.295 1.00 89.50 138 MET A CA 1
ATOM 996 C C . MET A 1 138 ? 11.030 7.171 -11.383 1.00 89.50 138 MET A C 1
ATOM 998 O O . MET A 1 138 ? 10.562 7.630 -10.345 1.00 89.50 138 MET A O 1
ATOM 1002 N N . MET A 1 139 ? 10.901 5.882 -11.719 1.00 90.19 139 MET A N 1
ATOM 1003 C CA . MET A 1 139 ? 10.250 4.901 -10.846 1.00 90.19 139 MET A CA 1
ATOM 1004 C C . MET A 1 139 ? 10.928 4.843 -9.474 1.00 90.19 139 MET A C 1
ATOM 1006 O O . MET A 1 139 ? 10.249 4.925 -8.455 1.00 90.19 139 MET A O 1
ATOM 1010 N N . HIS A 1 140 ? 12.261 4.780 -9.430 1.00 83.12 140 HIS A N 1
ATOM 1011 C CA . HIS A 1 140 ? 13.006 4.781 -8.170 1.00 83.12 140 HIS A CA 1
ATOM 1012 C C . HIS A 1 140 ? 12.760 6.053 -7.334 1.00 83.12 140 HIS A C 1
ATOM 1014 O O . HIS A 1 140 ? 12.552 5.970 -6.124 1.00 83.12 140 HIS A O 1
ATOM 1020 N N . VAL A 1 141 ? 12.710 7.227 -7.974 1.00 83.81 141 VAL A N 1
ATOM 1021 C CA . VAL A 1 141 ? 12.394 8.499 -7.298 1.00 83.81 141 VAL A CA 1
ATOM 1022 C C . VAL A 1 141 ? 10.965 8.504 -6.751 1.00 83.81 141 VAL A C 1
ATOM 1024 O O . VAL A 1 141 ? 10.764 8.870 -5.593 1.00 83.81 141 VAL A O 1
ATOM 1027 N N . PHE A 1 142 ? 9.972 8.082 -7.542 1.00 84.25 142 PHE A N 1
ATOM 1028 C CA . PHE A 1 142 ? 8.587 7.974 -7.072 1.00 84.25 142 PHE A CA 1
ATOM 1029 C C . PHE A 1 142 ? 8.465 7.036 -5.876 1.00 84.25 142 PHE A C 1
ATOM 1031 O O . PHE A 1 142 ? 7.748 7.363 -4.924 1.00 84.25 142 PHE A O 1
ATOM 1038 N N . ASP A 1 143 ? 9.177 5.908 -5.918 1.00 82.31 143 ASP A N 1
ATOM 1039 C CA . ASP A 1 143 ? 9.150 4.911 -4.856 1.00 82.31 143 ASP A CA 1
ATOM 1040 C C . ASP A 1 143 ? 9.607 5.528 -3.526 1.00 82.31 143 ASP A C 1
ATOM 1042 O O . ASP A 1 143 ? 8.862 5.531 -2.546 1.00 82.31 143 ASP A O 1
ATOM 1046 N N . LEU A 1 144 ? 10.775 6.180 -3.522 1.00 78.62 144 LEU A N 1
ATOM 1047 C CA . LEU A 1 144 ? 11.357 6.786 -2.321 1.00 78.62 144 LEU A CA 1
ATOM 1048 C C . LEU A 1 144 ? 10.601 8.022 -1.820 1.00 78.62 144 LEU A C 1
ATOM 1050 O O . LEU A 1 144 ? 10.410 8.184 -0.613 1.00 78.62 144 LEU A O 1
ATOM 1054 N N . VAL A 1 145 ? 10.199 8.918 -2.725 1.00 77.06 145 VAL A N 1
ATOM 1055 C CA . VAL A 1 145 ? 9.699 10.251 -2.351 1.00 77.06 145 VAL A CA 1
ATOM 1056 C C . VAL A 1 145 ? 8.202 10.248 -2.065 1.00 77.06 145 VAL A C 1
ATOM 1058 O O . VAL A 1 145 ? 7.745 11.020 -1.224 1.00 77.06 145 VAL A O 1
ATOM 1061 N N . VAL A 1 146 ? 7.422 9.406 -2.749 1.00 79.25 146 VAL A N 1
ATOM 1062 C CA . VAL A 1 146 ? 5.954 9.484 -2.683 1.00 79.25 146 VAL A CA 1
ATOM 1063 C C . VAL A 1 146 ? 5.318 8.167 -2.258 1.00 79.25 146 VAL A C 1
ATOM 1065 O O . VAL A 1 146 ? 4.476 8.181 -1.356 1.00 79.25 146 VAL A O 1
ATOM 1068 N N . VAL A 1 147 ? 5.707 7.033 -2.850 1.00 84.75 147 VAL A N 1
ATOM 1069 C CA . VAL A 1 147 ? 5.086 5.729 -2.555 1.00 84.75 147 VAL A CA 1
ATOM 1070 C C . VAL A 1 147 ? 5.361 5.331 -1.113 1.00 84.75 147 VAL A C 1
ATOM 1072 O O . VAL A 1 147 ? 4.416 5.145 -0.349 1.00 84.75 147 VAL A O 1
ATOM 1075 N N . VAL A 1 148 ? 6.634 5.276 -0.720 1.00 79.00 148 VAL A N 1
ATOM 1076 C CA . VAL A 1 148 ? 7.092 4.905 0.627 1.00 79.00 148 VAL A CA 1
ATOM 1077 C C . VAL A 1 148 ? 6.391 5.754 1.705 1.00 79.00 148 VAL A C 1
ATOM 1079 O O . VAL A 1 148 ? 5.724 5.169 2.565 1.00 79.00 148 VAL A O 1
ATOM 1082 N N . PRO A 1 149 ? 6.407 7.104 1.662 1.00 75.81 149 PRO A N 1
ATOM 1083 C CA . PRO A 1 149 ? 5.661 7.911 2.630 1.00 75.81 149 PRO A CA 1
ATOM 1084 C C . PRO A 1 149 ? 4.147 7.664 2.612 1.00 75.81 149 PRO A C 1
ATOM 1086 O O . PRO A 1 149 ? 3.526 7.591 3.676 1.00 75.81 149 PRO A O 1
ATOM 1089 N N . SER A 1 150 ? 3.546 7.495 1.429 1.00 82.69 150 SER A N 1
ATOM 1090 C CA . SER A 1 150 ? 2.103 7.247 1.298 1.00 82.69 150 SER A CA 1
ATOM 1091 C C . SER A 1 150 ? 1.695 5.921 1.937 1.00 82.69 150 SER A C 1
ATOM 1093 O O . SER A 1 150 ? 0.714 5.891 2.681 1.00 82.69 150 SER A O 1
ATOM 1095 N N . VAL A 1 151 ? 2.474 4.854 1.727 1.00 84.31 151 VAL A N 1
ATOM 1096 C CA . VAL A 1 151 ? 2.268 3.529 2.337 1.00 84.31 151 VAL A CA 1
ATOM 1097 C C . VAL A 1 151 ? 2.266 3.641 3.858 1.00 84.31 151 VAL A C 1
ATOM 1099 O O . VAL A 1 151 ? 1.321 3.196 4.514 1.00 84.31 151 VAL A O 1
ATOM 1102 N N . VAL A 1 152 ? 3.298 4.275 4.430 1.00 77.94 152 VAL A N 1
ATOM 1103 C CA . VAL A 1 152 ? 3.430 4.434 5.887 1.00 77.94 152 VAL A CA 1
ATOM 1104 C C . VAL A 1 152 ? 2.241 5.183 6.444 1.00 77.94 152 VAL A C 1
ATOM 1106 O O . VAL A 1 152 ? 1.571 4.703 7.357 1.00 77.94 152 VAL A O 1
ATOM 1109 N N . LEU A 1 153 ? 1.962 6.363 5.897 1.00 79.88 153 LEU A N 1
ATOM 1110 C CA . LEU A 1 153 ? 0.918 7.223 6.427 1.00 79.88 153 LEU A CA 1
ATOM 1111 C C . LEU A 1 153 ? -0.468 6.583 6.245 1.00 79.88 153 LEU A C 1
ATOM 1113 O O . LEU A 1 153 ? -1.305 6.685 7.147 1.00 79.88 153 LEU A O 1
ATOM 1117 N N . ALA A 1 154 ? -0.720 5.869 5.142 1.00 88.50 154 ALA A N 1
ATOM 1118 C CA . ALA A 1 154 ? -1.962 5.127 4.924 1.00 88.50 154 ALA A CA 1
ATOM 1119 C C . ALA A 1 154 ? -2.128 3.979 5.934 1.00 88.50 154 ALA A C 1
ATOM 1121 O O . ALA A 1 154 ? -3.203 3.839 6.526 1.00 88.50 154 ALA A O 1
ATOM 1122 N N . LEU A 1 155 ? -1.068 3.203 6.195 1.00 83.94 155 LEU A N 1
ATOM 1123 C CA . LEU A 1 155 ? -1.075 2.134 7.198 1.00 83.94 155 LEU A CA 1
ATOM 1124 C C . LEU A 1 155 ? -1.284 2.691 8.610 1.00 83.94 155 LEU A C 1
ATOM 1126 O O . LEU A 1 155 ? -2.151 2.203 9.335 1.00 83.94 155 LEU A O 1
ATOM 1130 N N . LEU A 1 156 ? -0.560 3.747 8.989 1.00 80.12 156 LEU A N 1
ATOM 1131 C CA . LEU A 1 156 ? -0.705 4.398 10.294 1.00 80.12 156 LEU A CA 1
ATOM 1132 C C . LEU A 1 156 ? -2.124 4.909 10.516 1.00 80.12 156 LEU A C 1
ATOM 1134 O O . LEU A 1 156 ? -2.763 4.583 11.518 1.00 80.12 156 LEU A O 1
ATOM 1138 N N . THR A 1 157 ? -2.633 5.701 9.574 1.00 83.88 157 THR A N 1
ATOM 1139 C CA . THR A 1 157 ? -3.987 6.253 9.665 1.00 83.88 157 THR A CA 1
ATOM 1140 C C . THR A 1 157 ? -5.036 5.141 9.654 1.00 83.88 157 THR A C 1
ATOM 1142 O O . THR A 1 157 ? -5.999 5.212 10.417 1.00 83.88 157 THR A O 1
ATOM 1145 N N . GLY A 1 158 ? -4.825 4.067 8.887 1.00 89.06 158 GLY A N 1
ATOM 1146 C CA . GLY A 1 158 ? -5.686 2.885 8.864 1.00 89.06 158 GLY A CA 1
ATOM 1147 C C . GLY A 1 158 ? -5.729 2.149 10.204 1.00 89.06 158 GLY A C 1
ATOM 1148 O O . GLY A 1 158 ? -6.815 1.811 10.681 1.00 89.06 158 GLY A O 1
ATOM 1149 N N . VAL A 1 159 ? -4.576 1.966 10.854 1.00 82.25 159 VAL A N 1
ATOM 1150 C CA . VAL A 1 159 ? -4.466 1.371 12.196 1.00 82.25 159 VAL A CA 1
ATOM 1151 C C . VAL A 1 159 ? -5.142 2.260 13.240 1.00 82.25 159 VAL A C 1
ATOM 1153 O O . VAL A 1 159 ? -5.946 1.765 14.031 1.00 82.25 159 VAL A O 1
ATOM 1156 N N . VAL A 1 160 ? -4.903 3.575 13.210 1.00 83.25 160 VAL A N 1
ATOM 1157 C CA . VAL A 1 160 ? -5.571 4.539 14.104 1.00 83.25 160 VAL A CA 1
ATOM 1158 C C . VAL A 1 160 ? -7.088 4.478 13.931 1.00 83.25 160 VAL A C 1
ATOM 1160 O O . VAL A 1 160 ? -7.822 4.423 14.919 1.00 83.25 160 VAL A O 1
ATOM 1163 N N . LEU A 1 161 ? -7.586 4.441 12.693 1.00 86.38 161 LEU A N 1
ATOM 1164 C CA . LEU A 1 161 ? -9.018 4.307 12.435 1.00 86.38 161 LEU A CA 1
ATOM 1165 C C . LEU A 1 161 ? -9.548 2.962 12.918 1.00 86.38 161 LEU A C 1
ATOM 1167 O O . LEU A 1 161 ? -10.588 2.931 13.567 1.00 86.38 161 LEU A O 1
ATOM 1171 N N . ALA A 1 162 ? -8.855 1.856 12.662 1.00 85.31 162 ALA A N 1
ATOM 1172 C CA . ALA A 1 162 ? -9.293 0.545 13.120 1.00 85.31 162 ALA A CA 1
ATOM 1173 C C . ALA A 1 162 ? -9.385 0.480 14.652 1.00 85.31 162 ALA A C 1
ATOM 1175 O O . ALA A 1 162 ? -10.355 -0.052 15.182 1.00 85.31 162 ALA A O 1
ATOM 1176 N N . LEU A 1 163 ? -8.418 1.055 15.366 1.00 81.25 163 LEU A N 1
ATOM 1177 C CA . LEU A 1 163 ? -8.314 0.962 16.822 1.00 81.25 163 LEU A CA 1
ATOM 1178 C C . LEU A 1 163 ? -9.172 1.993 17.576 1.00 81.25 163 LEU A C 1
ATOM 1180 O O . LEU A 1 163 ? -9.682 1.688 18.653 1.00 81.25 163 LEU A O 1
ATOM 1184 N N . CYS A 1 164 ? -9.376 3.187 17.014 1.00 82.25 164 CYS A N 1
ATOM 1185 C CA . CYS A 1 164 ? -10.084 4.289 17.680 1.00 82.25 164 CYS A CA 1
ATOM 1186 C C . CYS A 1 164 ? -11.519 4.515 17.157 1.00 82.25 164 CYS A C 1
ATOM 1188 O O . CYS A 1 164 ? -12.159 5.530 17.466 1.00 82.25 164 CYS A O 1
ATOM 1190 N N . THR A 1 165 ? -12.046 3.587 16.355 1.00 83.75 165 THR A N 1
ATOM 1191 C CA . THR A 1 165 ? -13.438 3.569 15.871 1.00 83.75 165 THR A CA 1
ATOM 1192 C C . THR A 1 165 ? -14.094 2.225 16.229 1.00 83.75 165 THR A C 1
ATOM 1194 O O . THR A 1 165 ? -13.391 1.288 16.606 1.00 83.75 165 THR A O 1
ATOM 1197 N N . PRO A 1 166 ? -15.435 2.074 16.161 1.00 83.19 166 PRO A N 1
ATOM 1198 C CA . PRO A 1 166 ? -16.084 0.827 16.584 1.00 83.19 166 PRO A CA 1
ATOM 1199 C C . PRO A 1 166 ? -15.747 -0.384 15.703 1.00 83.19 166 PRO A C 1
ATOM 1201 O O . PRO A 1 166 ? -16.127 -1.502 16.066 1.00 83.19 166 PRO A O 1
ATOM 1204 N N . TRP A 1 167 ? -15.062 -0.174 14.575 1.00 84.12 167 TRP A N 1
ATOM 1205 C CA . TRP A 1 167 ? -14.695 -1.235 13.653 1.00 84.12 167 TRP A CA 1
ATOM 1206 C C . TRP A 1 167 ? -13.720 -2.217 14.293 1.00 84.12 167 TRP A C 1
ATOM 1208 O O . TRP A 1 167 ? -14.042 -3.388 14.322 1.00 84.12 167 TRP A O 1
ATOM 1218 N N . GLY A 1 168 ? -12.607 -1.797 14.895 1.00 81.56 168 GLY A N 1
ATOM 1219 C CA . GLY A 1 168 ? -11.603 -2.740 15.404 1.00 81.56 168 GLY A CA 1
ATOM 1220 C C . GLY A 1 168 ? -10.812 -3.416 14.276 1.00 81.56 168 GLY A C 1
ATOM 1221 O O . GLY A 1 168 ? -11.354 -3.734 13.222 1.00 81.56 168 GLY A O 1
ATOM 1222 N N . LEU A 1 169 ? -9.522 -3.675 14.500 1.00 78.88 169 LEU A N 1
ATOM 1223 C CA . LEU A 1 169 ? -8.630 -4.225 13.467 1.00 78.88 169 LEU A CA 1
ATOM 1224 C C . LEU A 1 169 ? -8.942 -5.684 13.104 1.00 78.88 169 LEU A C 1
ATOM 1226 O O . LEU A 1 169 ? -8.913 -6.058 11.940 1.00 78.88 169 LEU A O 1
ATOM 1230 N N . VAL A 1 170 ? -9.294 -6.495 14.104 1.00 82.94 170 VAL A N 1
ATOM 1231 C CA . VAL A 1 170 ? -9.584 -7.930 13.938 1.00 82.94 170 VAL A CA 1
ATOM 1232 C C . VAL A 1 170 ? -11.063 -8.259 14.073 1.00 82.94 170 VAL A C 1
ATOM 1234 O O . VAL A 1 170 ? -11.413 -9.428 14.062 1.00 82.94 170 VAL A O 1
ATOM 1237 N N . ARG A 1 171 ? -11.944 -7.269 14.261 1.00 82.81 171 ARG A N 1
ATOM 1238 C CA . ARG A 1 171 ? -13.360 -7.508 14.595 1.00 82.81 171 ARG A CA 1
ATOM 1239 C C . ARG A 1 171 ? -14.206 -7.885 13.381 1.00 82.81 171 ARG A C 1
ATOM 1241 O O . ARG A 1 171 ? -15.227 -8.549 13.530 1.00 82.81 171 ARG A O 1
ATOM 1248 N N . HIS A 1 172 ? -13.814 -7.414 12.202 1.00 87.81 172 HIS A N 1
ATOM 1249 C CA . HIS A 1 172 ? -14.544 -7.592 10.952 1.00 87.81 172 HIS A CA 1
ATOM 1250 C C . HIS A 1 172 ? -13.615 -8.158 9.887 1.00 87.81 172 HIS A C 1
ATOM 1252 O O . HIS A 1 172 ? -12.482 -7.689 9.758 1.00 87.81 172 HIS A O 1
ATOM 1258 N N . TRP A 1 173 ? -14.103 -9.132 9.115 1.00 87.75 173 TRP A N 1
ATOM 1259 C CA . TRP A 1 173 ? -13.301 -9.789 8.083 1.00 87.75 173 TRP A CA 1
ATOM 1260 C C . TRP A 1 173 ? -12.810 -8.790 7.040 1.00 87.75 173 TRP A C 1
ATOM 1262 O O . TRP A 1 173 ? -11.615 -8.750 6.781 1.00 87.75 173 TRP A O 1
ATOM 1272 N N . TRP A 1 174 ? -13.670 -7.893 6.545 1.00 92.19 174 TRP A N 1
ATOM 1273 C CA . TRP A 1 174 ? -13.242 -6.872 5.581 1.00 92.19 174 TRP A CA 1
ATOM 1274 C C . TRP A 1 174 ? -12.132 -5.947 6.105 1.00 92.19 174 TRP A C 1
ATOM 1276 O O . TRP A 1 174 ? -11.283 -5.530 5.320 1.00 92.19 174 TRP A O 1
ATOM 1286 N N . VAL A 1 175 ? -12.103 -5.632 7.411 1.00 88.88 175 VAL A N 1
ATOM 1287 C CA . VAL A 1 175 ? -11.046 -4.793 8.011 1.00 88.88 175 VAL A CA 1
ATOM 1288 C C . VAL A 1 175 ? -9.734 -5.560 8.106 1.00 88.88 175 VAL A C 1
ATOM 1290 O O . VAL A 1 175 ? -8.678 -5.011 7.799 1.00 88.88 175 VAL A O 1
ATOM 1293 N N . LEU A 1 176 ? -9.802 -6.824 8.518 1.00 85.38 176 LEU A N 1
ATOM 1294 C CA . LEU A 1 176 ? -8.624 -7.668 8.635 1.00 85.38 176 LEU A CA 1
ATOM 1295 C C . LEU A 1 176 ? -8.031 -7.972 7.256 1.00 85.38 176 LEU A C 1
ATOM 1297 O O . LEU A 1 176 ? -6.838 -7.776 7.051 1.00 85.38 176 LEU A O 1
ATOM 1301 N N . THR A 1 177 ? -8.864 -8.383 6.298 1.00 88.19 177 THR A N 1
ATOM 1302 C CA . THR A 1 177 ? -8.429 -8.706 4.937 1.00 88.19 177 THR A CA 1
ATOM 1303 C C . THR A 1 177 ? -7.789 -7.499 4.271 1.00 88.19 177 THR A C 1
ATOM 1305 O O . THR A 1 177 ? -6.670 -7.619 3.785 1.00 88.19 177 THR A O 1
ATOM 1308 N N . LYS A 1 178 ? -8.417 -6.312 4.310 1.00 88.50 178 LYS A N 1
ATOM 1309 C CA . LYS A 1 178 ? -7.794 -5.116 3.717 1.00 88.50 178 LYS A CA 1
ATOM 1310 C C . LYS A 1 178 ? -6.459 -4.777 4.384 1.00 88.50 178 LYS A C 1
ATOM 1312 O O . LYS A 1 178 ? -5.531 -4.386 3.695 1.00 88.50 178 LYS A O 1
ATOM 1317 N N . PHE A 1 179 ? -6.342 -4.960 5.702 1.00 86.19 179 PHE A N 1
ATOM 1318 C CA . PHE A 1 179 ? -5.099 -4.693 6.419 1.00 86.19 179 PHE A CA 1
ATOM 1319 C C . PHE A 1 179 ? -3.984 -5.659 6.003 1.00 86.19 179 PHE A C 1
ATOM 1321 O O . PHE A 1 179 ? -2.863 -5.223 5.761 1.00 86.19 179 PHE A O 1
ATOM 1328 N N . VAL A 1 180 ? -4.300 -6.949 5.856 1.00 85.19 180 VAL A N 1
ATOM 1329 C CA . VAL A 1 180 ? -3.356 -7.961 5.354 1.00 85.19 180 VAL A CA 1
ATOM 1330 C C . VAL A 1 180 ? -2.928 -7.646 3.922 1.00 85.19 180 VAL A C 1
ATOM 1332 O O . VAL A 1 180 ? -1.734 -7.653 3.641 1.00 85.19 180 VAL A O 1
ATOM 1335 N N . LEU A 1 181 ? -3.871 -7.301 3.039 1.00 87.56 181 LEU A N 1
ATOM 1336 C CA . LEU A 1 181 ? -3.567 -6.889 1.665 1.00 87.56 181 LEU A CA 1
ATOM 1337 C C . LEU A 1 181 ? -2.638 -5.663 1.637 1.00 87.56 181 LEU A C 1
ATOM 1339 O O . LEU A 1 181 ? -1.638 -5.663 0.925 1.00 87.56 181 LEU A O 1
ATOM 1343 N N . SER A 1 182 ? -2.914 -4.649 2.462 1.00 87.81 182 SER A N 1
ATOM 1344 C CA . SER A 1 182 ? -2.072 -3.451 2.559 1.00 87.81 182 SER A CA 1
ATOM 1345 C C . SER A 1 182 ? -0.681 -3.723 3.141 1.00 87.81 182 SER A C 1
ATOM 1347 O O . SER A 1 182 ? 0.244 -2.991 2.813 1.00 87.81 182 SER A O 1
ATOM 1349 N N . LEU A 1 183 ? -0.506 -4.742 3.988 1.00 80.81 183 LEU A N 1
ATOM 1350 C CA . LEU A 1 183 ? 0.813 -5.153 4.487 1.00 80.81 183 LEU A CA 1
ATOM 1351 C C . LEU A 1 183 ? 1.583 -6.027 3.488 1.00 80.81 183 LEU A C 1
ATOM 1353 O O . LEU A 1 183 ? 2.812 -5.999 3.483 1.00 80.81 183 LEU A O 1
ATOM 1357 N N . ALA A 1 184 ? 0.883 -6.786 2.643 1.00 82.25 184 ALA A N 1
ATOM 1358 C CA . ALA A 1 184 ? 1.510 -7.649 1.648 1.00 82.25 184 ALA A CA 1
ATOM 1359 C C . ALA A 1 184 ? 2.285 -6.844 0.594 1.00 82.25 184 ALA A C 1
ATOM 1361 O O . ALA A 1 184 ? 3.393 -7.232 0.237 1.00 82.25 184 ALA A O 1
ATOM 1362 N N . ILE A 1 185 ? 1.749 -5.701 0.148 1.00 86.81 185 ILE A N 1
ATOM 1363 C CA . ILE A 1 185 ? 2.398 -4.844 -0.860 1.00 86.81 185 ILE A CA 1
ATOM 1364 C C . ILE A 1 185 ? 3.811 -4.422 -0.430 1.00 86.81 185 ILE A C 1
ATOM 1366 O O . ILE A 1 185 ? 4.756 -4.774 -1.131 1.00 86.81 185 ILE A O 1
ATOM 1370 N N . PRO A 1 186 ? 4.016 -3.726 0.706 1.00 81.31 186 PRO A N 1
ATOM 1371 C CA . PRO A 1 186 ? 5.354 -3.318 1.106 1.00 81.31 186 PRO A CA 1
ATOM 1372 C C . PRO A 1 186 ? 6.272 -4.510 1.412 1.00 81.31 186 PRO A C 1
ATOM 1374 O O . PRO A 1 186 ? 7.475 -4.422 1.186 1.00 81.31 186 PRO A O 1
ATOM 1377 N N . ALA A 1 187 ? 5.727 -5.642 1.878 1.00 76.44 187 ALA A N 1
ATOM 1378 C CA . ALA A 1 187 ? 6.515 -6.854 2.093 1.00 76.44 187 ALA A CA 1
ATOM 1379 C C . ALA A 1 187 ? 7.106 -7.405 0.784 1.00 76.44 187 ALA A C 1
ATOM 1381 O O . ALA A 1 187 ? 8.269 -7.797 0.765 1.00 76.44 187 ALA A O 1
ATOM 1382 N N . VAL A 1 188 ? 6.334 -7.396 -0.307 1.00 79.94 188 VAL A N 1
ATOM 1383 C CA . VAL A 1 188 ? 6.825 -7.763 -1.646 1.00 79.94 188 VAL A CA 1
ATOM 1384 C C . VAL A 1 188 ? 7.734 -6.667 -2.210 1.00 79.94 188 VAL A C 1
ATOM 1386 O O . VAL A 1 188 ? 8.784 -6.973 -2.776 1.00 79.94 188 VAL A O 1
ATOM 1389 N N . ALA A 1 189 ? 7.393 -5.396 -1.981 1.00 79.88 189 ALA A N 1
ATOM 1390 C CA . ALA A 1 189 ? 8.180 -4.248 -2.419 1.00 79.88 189 ALA A CA 1
ATOM 1391 C C . ALA A 1 189 ? 9.604 -4.243 -1.844 1.00 79.88 189 ALA A C 1
ATOM 1393 O O . ALA A 1 189 ? 10.536 -3.848 -2.536 1.00 79.88 189 ALA A O 1
ATOM 1394 N N . GLY A 1 190 ? 9.805 -4.761 -0.629 1.00 72.81 190 GLY A N 1
ATOM 1395 C CA . GLY A 1 190 ? 11.144 -4.936 -0.058 1.00 72.81 190 GLY A CA 1
ATOM 1396 C C . GLY A 1 190 ? 12.085 -5.767 -0.940 1.00 72.81 190 GLY A C 1
ATOM 1397 O O . GLY A 1 190 ? 13.275 -5.504 -0.966 1.00 72.81 190 GLY A O 1
ATOM 1398 N N . PHE A 1 191 ? 11.567 -6.716 -1.727 1.00 73.44 191 PHE A N 1
ATOM 1399 C CA . PHE A 1 191 ? 12.375 -7.507 -2.665 1.00 73.44 191 PHE A CA 1
ATOM 1400 C C . PHE A 1 191 ? 12.451 -6.887 -4.066 1.00 73.44 191 PHE A C 1
ATOM 1402 O O . PHE A 1 191 ? 13.384 -7.165 -4.820 1.00 73.44 191 PHE A O 1
ATOM 1409 N N . GLN A 1 192 ? 11.474 -6.052 -4.433 1.00 75.38 192 GLN A N 1
ATOM 1410 C CA . GLN A 1 192 ? 11.375 -5.467 -5.773 1.00 75.38 192 GLN A CA 1
ATOM 1411 C C . GLN A 1 192 ? 12.523 -4.500 -6.082 1.00 75.38 192 GLN A C 1
ATOM 1413 O O . GLN A 1 192 ? 12.886 -4.340 -7.248 1.00 75.38 192 GLN A O 1
ATOM 1418 N N . HIS A 1 193 ? 13.095 -3.855 -5.055 1.00 72.38 193 HIS A N 1
ATOM 1419 C CA . HIS A 1 193 ? 14.149 -2.860 -5.252 1.00 72.38 193 HIS A CA 1
ATOM 1420 C C . HIS A 1 193 ? 15.365 -3.479 -5.953 1.00 72.38 193 HIS A C 1
ATOM 1422 O O . HIS A 1 193 ? 16.003 -2.822 -6.770 1.00 72.38 193 HIS A O 1
ATOM 1428 N N . LEU A 1 194 ? 15.648 -4.763 -5.692 1.00 75.88 194 LEU A N 1
ATOM 1429 C CA . LEU A 1 194 ? 16.758 -5.497 -6.299 1.00 75.88 194 LEU A CA 1
ATOM 1430 C C . LEU A 1 194 ? 16.571 -5.621 -7.815 1.00 75.88 194 LEU A C 1
ATOM 1432 O O . LEU A 1 194 ? 17.532 -5.539 -8.574 1.00 75.88 194 LEU A O 1
ATOM 1436 N N . TRP A 1 195 ? 15.325 -5.783 -8.269 1.00 79.75 195 TRP A N 1
ATOM 1437 C CA . TRP A 1 195 ? 15.006 -5.906 -9.691 1.00 79.75 195 TRP A CA 1
ATOM 1438 C C . TRP A 1 195 ? 15.128 -4.564 -10.402 1.00 79.75 195 TRP A C 1
ATOM 1440 O O . TRP A 1 195 ? 15.649 -4.515 -11.512 1.00 79.75 195 TRP A O 1
ATOM 1450 N N . ILE A 1 196 ? 14.687 -3.480 -9.756 1.00 75.81 196 ILE A N 1
ATOM 1451 C CA . ILE A 1 196 ? 14.817 -2.124 -10.299 1.00 75.81 196 ILE A CA 1
ATOM 1452 C C . ILE A 1 196 ? 16.298 -1.757 -10.434 1.00 75.81 196 ILE A C 1
ATOM 1454 O O . ILE A 1 196 ? 16.701 -1.311 -11.504 1.00 75.81 196 ILE A O 1
ATOM 1458 N N . SER A 1 197 ? 17.126 -2.013 -9.415 1.00 80.19 197 SER A N 1
ATOM 1459 C CA . SER A 1 197 ? 18.574 -1.764 -9.493 1.00 80.19 197 SER A CA 1
ATOM 1460 C C . SER A 1 197 ? 19.237 -2.557 -10.623 1.00 80.19 197 SER A C 1
ATOM 1462 O O . SER A 1 197 ? 19.933 -1.973 -11.452 1.00 80.19 197 SER A O 1
ATOM 1464 N N . ALA A 1 198 ? 18.937 -3.854 -10.746 1.00 82.50 198 ALA A N 1
ATOM 1465 C CA . ALA A 1 198 ? 19.468 -4.687 -11.828 1.00 82.50 198 ALA A CA 1
ATOM 1466 C C . ALA A 1 198 ? 18.997 -4.237 -13.229 1.00 82.50 198 ALA A C 1
ATOM 1468 O O . ALA A 1 198 ? 19.726 -4.367 -14.215 1.00 82.50 198 ALA A O 1
ATOM 1469 N N . LEU A 1 199 ? 17.776 -3.705 -13.346 1.00 82.44 199 LEU A N 1
ATOM 1470 C CA . LEU A 1 199 ? 17.265 -3.125 -14.594 1.00 82.44 199 LEU A CA 1
ATOM 1471 C C . LEU A 1 199 ? 17.900 -1.769 -14.913 1.00 82.44 199 LEU A C 1
ATOM 1473 O O . LEU A 1 199 ? 18.064 -1.453 -16.088 1.00 82.44 199 LEU A O 1
ATOM 1477 N N . ILE A 1 200 ? 18.281 -0.986 -13.900 1.00 80.75 200 ILE A N 1
ATOM 1478 C CA . ILE A 1 200 ? 19.027 0.266 -14.079 1.00 80.75 200 ILE A CA 1
ATOM 1479 C C . ILE A 1 200 ? 20.447 -0.024 -14.577 1.00 80.75 200 ILE A C 1
ATOM 1481 O O . ILE A 1 200 ? 20.898 0.623 -15.520 1.00 80.75 200 ILE A O 1
ATOM 1485 N N . GLU A 1 201 ? 21.135 -1.004 -13.989 1.00 83.00 201 GLU A N 1
ATOM 1486 C CA . GLU A 1 201 ? 22.496 -1.394 -14.390 1.00 83.00 201 GLU A CA 1
ATOM 1487 C C . GLU A 1 201 ? 22.544 -1.919 -15.828 1.00 83.00 201 GLU A C 1
ATOM 1489 O O . GLU A 1 201 ? 23.441 -1.573 -16.594 1.00 83.00 201 GLU A O 1
ATOM 1494 N N . ARG A 1 202 ? 21.529 -2.692 -16.227 1.00 82.81 202 ARG A N 1
ATOM 1495 C CA . ARG A 1 202 ? 21.406 -3.263 -17.576 1.00 82.81 202 ARG A CA 1
ATOM 1496 C C . ARG A 1 202 ? 20.486 -2.452 -18.483 1.00 82.81 202 ARG A C 1
ATOM 1498 O O . ARG A 1 202 ? 19.944 -2.986 -19.444 1.00 82.81 202 ARG A O 1
ATOM 1505 N N . ALA A 1 203 ? 20.272 -1.168 -18.196 1.00 74.00 203 ALA A N 1
ATOM 1506 C CA . ALA A 1 203 ? 19.231 -0.394 -18.872 1.00 74.00 203 ALA A CA 1
ATOM 1507 C C . ALA A 1 203 ? 19.442 -0.251 -20.391 1.00 74.00 203 ALA A C 1
ATOM 1509 O O . ALA A 1 203 ? 18.474 0.010 -21.107 1.00 74.00 203 ALA A O 1
ATOM 1510 N N . ALA A 1 204 ? 20.671 -0.447 -20.888 1.00 72.44 204 ALA A N 1
ATOM 1511 C CA . ALA A 1 204 ? 20.987 -0.497 -22.317 1.00 72.44 204 ALA A CA 1
ATOM 1512 C C . ALA A 1 204 ? 20.445 -1.767 -23.010 1.00 72.44 204 ALA A C 1
ATOM 1514 O O . ALA A 1 204 ? 20.098 -1.733 -24.192 1.00 72.44 204 ALA A O 1
ATOM 1515 N N . GLU A 1 205 ? 20.258 -2.860 -22.273 1.00 81.00 205 GLU A N 1
ATOM 1516 C CA . GLU A 1 205 ? 19.802 -4.157 -22.776 1.00 81.00 205 GLU A CA 1
ATOM 1517 C C . GLU A 1 205 ? 18.279 -4.308 -22.725 1.00 81.00 205 GLU A C 1
ATOM 1519 O O . GLU A 1 205 ? 17.585 -3.656 -21.940 1.00 81.00 205 GLU A O 1
ATOM 1524 N N . ALA A 1 206 ? 17.742 -5.198 -23.563 1.00 80.12 206 ALA A N 1
ATOM 1525 C CA . ALA A 1 206 ? 16.326 -5.527 -23.514 1.00 80.12 206 ALA A CA 1
ATOM 1526 C C . ALA A 1 206 ? 15.950 -6.048 -22.106 1.00 80.12 206 ALA A C 1
ATOM 1528 O O . ALA A 1 206 ? 16.619 -6.940 -21.583 1.00 80.12 206 ALA A O 1
ATOM 1529 N N . PRO A 1 207 ? 14.869 -5.540 -21.488 1.00 82.19 207 PRO A N 1
ATOM 1530 C CA . PRO A 1 207 ? 14.534 -5.845 -20.094 1.00 82.19 207 PRO A CA 1
ATOM 1531 C C . PRO A 1 207 ? 14.184 -7.322 -19.835 1.00 82.19 207 PRO A C 1
ATOM 1533 O O . PRO A 1 207 ? 14.292 -7.788 -18.696 1.00 82.19 207 PRO A O 1
ATOM 1536 N N . GLY A 1 208 ? 13.792 -8.061 -20.881 1.00 88.00 208 GLY A N 1
ATOM 1537 C CA . GLY A 1 208 ? 13.570 -9.507 -20.842 1.00 88.00 208 GLY A CA 1
ATOM 1538 C C . GLY A 1 208 ? 12.567 -9.946 -19.771 1.00 88.00 208 GLY A C 1
ATOM 1539 O O . GLY A 1 208 ? 11.628 -9.223 -19.433 1.00 88.00 208 GLY A O 1
ATOM 1540 N N . GLU A 1 209 ? 12.786 -11.135 -19.209 1.00 90.25 209 GLU A N 1
ATOM 1541 C CA . GLU A 1 209 ? 11.936 -11.715 -18.160 1.00 90.25 209 GLU A CA 1
ATOM 1542 C C . GLU A 1 209 ? 11.828 -10.816 -16.917 1.00 90.25 209 GLU A C 1
ATOM 1544 O O . GLU A 1 209 ? 10.762 -10.706 -16.311 1.00 90.25 209 GLU A O 1
ATOM 1549 N N . LEU A 1 210 ? 12.910 -10.116 -16.559 1.00 89.06 210 LEU A N 1
ATOM 1550 C CA . LEU A 1 210 ? 12.935 -9.259 -15.375 1.00 89.06 210 LEU A CA 1
ATOM 1551 C C . LEU A 1 210 ? 11.983 -8.061 -15.512 1.00 89.06 210 LEU A C 1
ATOM 1553 O O . LEU A 1 210 ? 11.300 -7.714 -14.549 1.00 89.06 210 LEU A O 1
ATOM 1557 N N . GLY A 1 211 ? 11.883 -7.469 -16.706 1.00 90.44 211 GLY A N 1
ATOM 1558 C CA . GLY A 1 211 ? 10.907 -6.410 -16.978 1.00 90.44 211 GLY A CA 1
ATOM 1559 C C . GLY A 1 211 ? 9.462 -6.905 -16.944 1.00 90.44 211 GLY A C 1
ATOM 1560 O O . GLY A 1 211 ? 8.602 -6.236 -16.374 1.00 90.44 211 GLY A O 1
ATOM 1561 N N . VAL A 1 212 ? 9.194 -8.103 -17.480 1.00 92.88 212 VAL A N 1
ATOM 1562 C CA . VAL A 1 212 ? 7.864 -8.737 -17.392 1.00 92.88 212 VAL A CA 1
ATOM 1563 C C . VAL A 1 212 ? 7.484 -8.971 -15.932 1.00 92.88 212 VAL A C 1
ATOM 1565 O O . VAL A 1 212 ? 6.384 -8.617 -15.509 1.00 92.88 212 VAL A O 1
ATOM 1568 N N . ARG A 1 213 ? 8.411 -9.511 -15.136 1.00 92.25 213 ARG A N 1
ATOM 1569 C CA . ARG A 1 213 ? 8.213 -9.751 -13.704 1.00 92.25 213 ARG A CA 1
ATOM 1570 C C . ARG A 1 213 ? 7.927 -8.456 -12.941 1.00 92.25 213 ARG A C 1
ATOM 1572 O O . ARG A 1 213 ? 7.040 -8.446 -12.089 1.00 92.25 213 ARG A O 1
ATOM 1579 N N . LEU A 1 214 ? 8.633 -7.369 -13.265 1.00 90.94 214 LEU A N 1
ATOM 1580 C CA . LEU A 1 214 ? 8.388 -6.051 -12.677 1.00 90.94 214 LEU A CA 1
ATOM 1581 C C . LEU A 1 214 ? 6.980 -5.537 -13.013 1.00 90.94 214 LEU A C 1
ATOM 1583 O O . LEU A 1 214 ? 6.260 -5.109 -12.112 1.00 90.94 214 LEU A O 1
ATOM 1587 N N . LEU A 1 215 ? 6.561 -5.629 -14.280 1.00 94.06 215 LEU A N 1
ATOM 1588 C CA . LEU A 1 215 ? 5.221 -5.223 -14.709 1.00 94.06 215 LEU A CA 1
ATOM 1589 C C . LEU A 1 215 ? 4.125 -6.028 -13.998 1.00 94.06 215 LEU A C 1
ATOM 1591 O O . LEU A 1 215 ? 3.191 -5.444 -13.452 1.00 94.06 215 LEU A O 1
ATOM 1595 N N . VAL A 1 216 ? 4.253 -7.358 -13.958 1.00 94.12 216 VAL A N 1
ATOM 1596 C CA . VAL A 1 216 ? 3.301 -8.239 -13.259 1.00 94.12 216 VAL A CA 1
ATOM 1597 C C . VAL A 1 216 ? 3.186 -7.861 -11.781 1.00 94.12 216 VAL A C 1
ATOM 1599 O O . VAL A 1 216 ? 2.085 -7.866 -11.233 1.00 94.12 216 VAL A O 1
ATOM 1602 N N . CYS A 1 217 ? 4.299 -7.487 -11.147 1.00 92.44 217 CYS A N 1
ATOM 1603 C CA . CYS A 1 217 ? 4.316 -7.037 -9.759 1.00 92.44 217 CYS A CA 1
ATOM 1604 C C . CYS A 1 217 ? 3.466 -5.770 -9.552 1.00 92.44 217 CYS A C 1
ATOM 1606 O O . CYS A 1 217 ? 2.588 -5.753 -8.688 1.00 92.44 217 CYS A O 1
ATOM 1608 N N . PHE A 1 218 ? 3.657 -4.739 -10.383 1.00 94.00 218 PHE A N 1
ATOM 1609 C CA . PHE A 1 218 ? 2.881 -3.497 -10.280 1.00 94.00 218 PHE A CA 1
ATOM 1610 C C . PHE A 1 218 ? 1.394 -3.695 -10.602 1.00 94.00 218 PHE A C 1
ATOM 1612 O O . PHE A 1 218 ? 0.542 -3.204 -9.860 1.00 94.00 218 PHE A O 1
ATOM 1619 N N . VAL A 1 219 ? 1.067 -4.517 -11.606 1.00 95.62 219 VAL A N 1
ATOM 1620 C CA . VAL A 1 219 ? -0.324 -4.912 -11.891 1.00 95.62 219 VAL A CA 1
ATOM 1621 C C . VAL A 1 219 ? -0.948 -5.626 -10.687 1.00 95.62 219 VAL A C 1
ATOM 1623 O O . VAL A 1 219 ? -2.093 -5.351 -10.323 1.00 95.62 219 VAL A O 1
ATOM 1626 N N . ALA A 1 220 ? -0.208 -6.518 -10.024 1.00 94.88 220 ALA A N 1
ATOM 1627 C CA . ALA A 1 220 ? -0.691 -7.196 -8.825 1.00 94.88 220 ALA A CA 1
ATOM 1628 C C . ALA A 1 220 ? -0.944 -6.216 -7.665 1.00 94.88 220 ALA A C 1
ATOM 1630 O O . ALA A 1 220 ? -1.923 -6.383 -6.929 1.00 94.88 220 ALA A O 1
ATOM 1631 N N . TYR A 1 221 ? -0.121 -5.174 -7.508 1.00 94.38 221 TYR A N 1
ATOM 1632 C CA . TYR A 1 221 ? -0.368 -4.117 -6.523 1.00 94.38 221 TYR A CA 1
ATOM 1633 C C . TYR A 1 221 ? -1.627 -3.312 -6.837 1.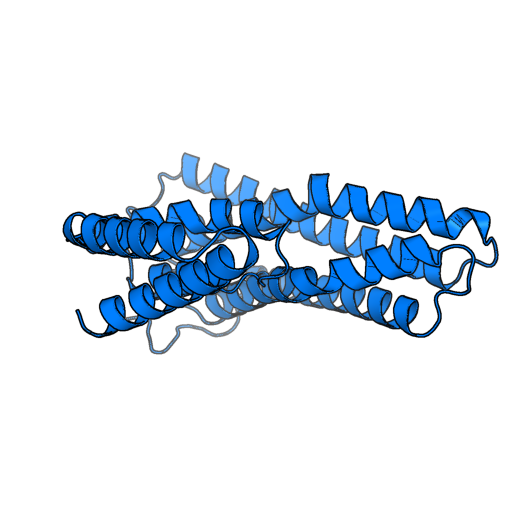00 94.38 221 TYR A C 1
ATOM 1635 O O . TYR A 1 221 ? -2.433 -3.102 -5.930 1.00 94.38 221 TYR A O 1
ATOM 1643 N N . ASP A 1 222 ? -1.839 -2.925 -8.098 1.00 95.50 222 ASP A N 1
ATOM 1644 C CA . ASP A 1 222 ? -3.063 -2.239 -8.530 1.00 95.50 222 ASP A CA 1
ATOM 1645 C C . ASP A 1 222 ? -4.304 -3.074 -8.199 1.00 95.50 222 ASP A C 1
ATOM 1647 O O . ASP A 1 222 ? -5.226 -2.597 -7.532 1.00 95.50 222 ASP A O 1
ATOM 1651 N N . VAL A 1 223 ? -4.311 -4.354 -8.588 1.00 96.88 223 VAL A N 1
ATOM 1652 C CA . VAL A 1 223 ? -5.414 -5.283 -8.286 1.00 96.88 223 VAL A CA 1
ATOM 1653 C C . VAL A 1 223 ? -5.639 -5.399 -6.777 1.00 96.88 223 VAL A C 1
ATOM 1655 O O . VAL A 1 223 ? -6.781 -5.386 -6.303 1.00 96.88 223 VAL A O 1
ATOM 1658 N N . THR A 1 224 ? -4.560 -5.467 -5.998 1.00 94.88 224 THR A N 1
ATOM 1659 C CA . THR A 1 224 ? -4.620 -5.550 -4.534 1.00 94.88 224 THR A CA 1
ATOM 1660 C C . THR A 1 224 ? -5.239 -4.291 -3.919 1.00 94.88 224 THR A C 1
ATOM 1662 O O . THR A 1 224 ? -6.120 -4.394 -3.060 1.00 94.88 224 THR A O 1
ATOM 1665 N N . LEU A 1 225 ? -4.835 -3.100 -4.368 1.00 95.81 225 LEU A N 1
ATOM 1666 C CA . LEU A 1 225 ? -5.350 -1.822 -3.866 1.00 95.81 225 LEU A CA 1
ATOM 1667 C C . LEU A 1 225 ? -6.801 -1.571 -4.298 1.00 95.81 225 LEU A C 1
ATOM 1669 O O . LEU A 1 225 ? -7.609 -1.098 -3.490 1.00 95.81 225 LEU A O 1
ATOM 1673 N N . TRP A 1 226 ? -7.181 -1.960 -5.517 1.00 97.12 226 TRP A N 1
ATOM 1674 C CA . TRP A 1 226 ? -8.583 -1.958 -5.947 1.00 97.12 226 TRP A CA 1
ATOM 1675 C C . TRP A 1 226 ? -9.436 -2.905 -5.105 1.00 97.12 226 TRP A C 1
ATOM 1677 O O . TRP A 1 226 ? -10.522 -2.528 -4.661 1.00 97.12 226 TRP A O 1
ATOM 1687 N N . THR A 1 227 ? -8.920 -4.094 -4.792 1.00 95.38 227 THR A N 1
ATOM 1688 C CA . THR A 1 227 ? -9.595 -5.047 -3.900 1.00 95.38 227 THR A CA 1
ATOM 1689 C C . THR A 1 227 ? -9.775 -4.455 -2.500 1.00 95.38 227 THR A C 1
ATOM 1691 O O . THR A 1 227 ? -10.874 -4.492 -1.945 1.00 95.38 227 THR A O 1
ATOM 1694 N N . ALA A 1 228 ? -8.737 -3.836 -1.930 1.00 94.50 228 ALA A N 1
ATOM 1695 C CA . ALA A 1 228 ? -8.822 -3.157 -0.634 1.00 94.50 228 ALA A CA 1
ATOM 1696 C C . ALA A 1 228 ? -9.829 -1.986 -0.643 1.00 94.50 228 ALA A C 1
ATOM 1698 O O . ALA A 1 228 ? -10.549 -1.766 0.343 1.00 94.50 228 ALA A O 1
ATOM 1699 N N . THR A 1 229 ? -9.926 -1.271 -1.766 1.00 95.12 229 THR A N 1
ATOM 1700 C CA . THR A 1 229 ? -10.917 -0.210 -1.991 1.00 95.12 229 THR A CA 1
ATOM 1701 C C . THR A 1 229 ? -12.333 -0.787 -2.022 1.00 95.12 229 THR A C 1
ATOM 1703 O O . THR A 1 229 ? -13.194 -0.330 -1.267 1.00 95.12 229 THR A O 1
ATOM 1706 N N . ALA A 1 230 ? -12.564 -1.857 -2.787 1.00 95.44 230 ALA A N 1
ATOM 1707 C CA . ALA A 1 230 ? -13.849 -2.553 -2.846 1.00 95.44 230 ALA A CA 1
ATOM 1708 C C . ALA A 1 230 ? -14.280 -3.077 -1.464 1.00 95.44 230 ALA A C 1
ATOM 1710 O O . ALA A 1 230 ? -15.413 -2.845 -1.037 1.00 95.44 230 ALA A O 1
ATOM 1711 N N . LEU A 1 231 ? -13.365 -3.692 -0.705 1.00 93.00 231 LEU A N 1
ATOM 1712 C CA . LEU A 1 231 ? -13.624 -4.135 0.672 1.00 93.00 231 LEU A CA 1
ATOM 1713 C C . LEU A 1 231 ? -14.031 -2.976 1.593 1.00 93.00 231 LEU A C 1
ATOM 1715 O O . LEU A 1 231 ? -14.858 -3.162 2.485 1.00 93.00 231 LEU A O 1
ATOM 1719 N N . SER A 1 232 ? -13.478 -1.781 1.381 1.00 90.62 232 SER A N 1
ATOM 1720 C CA . SER A 1 232 ? -13.796 -0.592 2.181 1.00 90.62 232 SER A CA 1
ATOM 1721 C C . SER A 1 232 ? -15.184 -0.015 1.878 1.00 90.62 232 SER A C 1
ATOM 1723 O O . SER A 1 232 ? -15.804 0.569 2.774 1.00 90.62 232 SER A O 1
ATOM 1725 N N . VAL A 1 233 ? -15.684 -0.209 0.653 1.00 94.19 233 VAL A N 1
ATOM 1726 C CA . VAL A 1 233 ? -17.012 0.241 0.209 1.00 94.19 233 VAL A CA 1
ATOM 1727 C C . VAL A 1 233 ? -18.084 -0.794 0.547 1.00 94.19 233 VAL A C 1
ATOM 1729 O O . VAL A 1 233 ? -19.021 -0.483 1.282 1.00 94.19 233 VAL A O 1
ATOM 1732 N N . PHE A 1 234 ? -17.923 -2.029 0.065 1.00 93.94 234 PHE A N 1
ATOM 1733 C CA . PHE A 1 234 ? -18.936 -3.082 0.178 1.00 93.94 234 PHE A CA 1
ATOM 1734 C C . PHE A 1 234 ? -18.958 -3.760 1.553 1.00 93.94 234 PHE A C 1
ATOM 1736 O O . PHE A 1 234 ? -19.988 -4.300 1.947 1.00 93.94 234 PHE A O 1
ATOM 1743 N N . LYS A 1 235 ? -17.842 -3.717 2.298 1.00 91.00 235 LYS A N 1
ATOM 1744 C CA . LYS A 1 235 ? -17.695 -4.270 3.660 1.00 91.00 235 LYS A CA 1
ATOM 1745 C C . LYS A 1 235 ? -18.230 -5.709 3.809 1.00 91.00 235 LYS A C 1
ATOM 1747 O O . LYS A 1 235 ? -19.023 -5.972 4.719 1.00 91.00 235 LYS A O 1
ATOM 1752 N N . PRO A 1 236 ? -17.815 -6.650 2.939 1.00 88.50 236 PRO A N 1
ATOM 1753 C CA . PRO A 1 236 ? -18.306 -8.023 2.982 1.00 88.50 236 PRO A CA 1
ATOM 1754 C C . PRO A 1 236 ? -17.801 -8.771 4.226 1.00 88.50 236 PRO A C 1
ATOM 1756 O O . PRO A 1 236 ? -16.745 -8.460 4.771 1.00 88.50 236 PRO A O 1
ATOM 1759 N N . GLY A 1 237 ? -18.529 -9.805 4.655 1.00 75.44 237 GLY A N 1
ATOM 1760 C CA . GLY A 1 237 ? -18.104 -10.681 5.752 1.00 75.44 237 GLY A CA 1
ATOM 1761 C C . GLY A 1 237 ? -18.207 -10.006 7.123 1.00 75.44 237 GLY A C 1
ATOM 1762 O O . GLY A 1 237 ? -17.360 -9.200 7.499 1.00 75.44 237 GLY A O 1
ATOM 1763 N N . GLY A 1 238 ? -19.254 -10.367 7.875 1.00 85.88 238 GLY A N 1
ATOM 1764 C CA . GLY A 1 238 ? -19.689 -9.731 9.125 1.00 85.88 238 GLY A CA 1
ATOM 1765 C C . GLY A 1 238 ? -18.625 -9.609 10.226 1.00 85.88 238 GLY A C 1
ATOM 1766 O O . GLY A 1 238 ? -17.704 -8.797 10.148 1.00 85.88 238 GLY A O 1
ATOM 1767 N N . ARG A 1 239 ? -18.800 -10.321 11.340 1.00 89.31 239 ARG A N 1
ATOM 1768 C CA . ARG A 1 239 ? -17.841 -10.300 12.455 1.00 89.31 239 ARG A CA 1
ATOM 1769 C C . ARG A 1 239 ? -16.923 -11.511 12.406 1.00 89.31 239 ARG A C 1
ATOM 1771 O O . ARG A 1 239 ? -17.330 -12.584 11.974 1.00 89.31 239 ARG A O 1
ATOM 1778 N N . THR A 1 240 ? -15.690 -11.332 12.857 1.00 86.31 240 THR A N 1
ATOM 1779 C CA . THR A 1 240 ? -14.772 -12.453 13.068 1.00 86.31 240 THR A CA 1
ATOM 1780 C C . THR A 1 240 ? -15.137 -13.206 14.355 1.00 86.31 240 THR A C 1
ATOM 1782 O O . THR A 1 240 ? -15.755 -12.624 15.254 1.00 86.31 240 THR A O 1
ATOM 1785 N N . PRO A 1 241 ? -14.687 -14.462 14.519 1.00 85.38 241 PRO A N 1
ATOM 1786 C CA . PRO A 1 241 ? -14.844 -15.208 15.774 1.00 85.38 241 PRO A CA 1
ATOM 1787 C C . PRO A 1 241 ? -14.194 -14.533 16.997 1.00 85.38 241 PRO A C 1
ATOM 1789 O O . PRO A 1 241 ? -14.509 -14.861 18.141 1.00 85.38 241 PRO A O 1
ATOM 1792 N N . TRP A 1 242 ? -13.280 -13.582 16.775 1.00 78.75 242 TRP A N 1
ATOM 1793 C CA . TRP A 1 242 ? -12.566 -12.851 17.828 1.00 78.75 242 TRP A CA 1
ATOM 1794 C C . TRP A 1 242 ? -13.271 -11.567 18.274 1.00 78.75 242 TRP A C 1
ATOM 1796 O O . TRP A 1 242 ? -12.799 -10.905 19.200 1.00 78.75 242 TRP A O 1
ATOM 1806 N N . ALA A 1 243 ? -14.388 -11.207 17.640 1.00 75.81 243 ALA A N 1
ATOM 1807 C CA . ALA A 1 243 ? -15.210 -10.058 17.992 1.00 75.81 243 ALA A CA 1
ATOM 1808 C C . ALA A 1 243 ? -16.084 -10.348 19.227 1.00 75.81 243 ALA A C 1
ATOM 1810 O O . ALA A 1 243 ? -17.304 -10.432 19.107 1.00 75.81 243 ALA A O 1
ATOM 1811 N N . ARG A 1 244 ? -15.460 -10.515 20.398 1.00 60.09 244 ARG A N 1
ATOM 1812 C CA . ARG A 1 244 ? -16.164 -10.498 21.691 1.00 60.09 244 ARG A CA 1
ATOM 1813 C C . ARG A 1 244 ? -16.325 -9.063 22.180 1.00 60.09 244 ARG A C 1
ATOM 1815 O O . ARG A 1 244 ? -15.335 -8.303 22.078 1.00 60.09 244 ARG A O 1
#

Organism: NCBI:txid53360

pLDDT: mean 74.63, std 18.69, range [31.16, 97.25]

Foldseek 3Di:
DVVVCVVLVVVLVVVLVVCVVPDDPVVSVVVNVVSVVVVVVPPDLVSLLVVLLVVLLVLLVVLLVPLDFCPSNVVSVVSNQVSLDQDAADDPVVLVVLVVQLVVLLVQLLVLLVVQLVLLVCLQPDPDLVSNLVSLVVNVVCVPPRNSVSLSSNLSSLQCCQNNDPNHCQWAPLNVLLNVLSVVLSRVVSVLVVLSVVCNVVSSDNSPPSSVVSSVSSVVNSVSSVSNVCCVVVVPGGTDPPND

Secondary structure (DSSP, 8-state):
-HHHHHHHHHHHHHHHHHHHTTS-THHHHHHHHHHHHHHTT---HHHHHHHHHHHHHHHHHHTTTSSS-THHHHHHHHHHHHT---PPPPPHHHHHHHHHHHHHHHHHHHHHHHHHHHHHHHHHH-S-TTTHHHHHHHHHHHIIIIIHHHHHHHHHHHHHHHHHSTT-TTTBHHHHHHHHHHHHHHHHHHHHHHHHHHHHHTTTS--HHHHHHHHHHHHHHHHHHHHHHHHHHH--S-B-TT--